Protein AF-X0WG43-F1 (afdb_monomer)

Nearest PDB structures (foldseek):
  3ewk-assembly1_A  TM=7.627E-01  e=3.595E-16  Methylococcus capsulatus
  9bkv-assembly1_B  TM=6.758E-01  e=1.107E-15  Escherichia coli
  8px4-assembly2_B-2  TM=9.148E-01  e=7.233E-08  Leptospira interrogans serovar Copenhageni
  3f1p-assembly1_A  TM=9.209E-01  e=4.894E-07  Homo sapiens
  7vni-assembly2_A  TM=8.446E-01  e=1.203E-06  Drosophila melanogaster

pLDDT: mean 93.41, std 5.63, range [53.22, 98.19]

Sequence (263 aa):
MDKDLLKQSEEKYRLLFERAPLGYQSLDINGNILDVNKAWLDFFGFSKKEVLGKRFGEFLVPEQGDLFKSKFQHFKEVGEIYNVEFEVVRKNGLKAFTSYHGVIGYDKGGNFEQTHCIFQDITERKTAQKQLKLLSSAVEQASEGIAIVDLEGNLIYLNSAFATNHGYAREELKGKHLSTFHTPEQMPAIEAANRQLQKSGEFHGEIWHKRKDGTIFPSLMHNSILLDDGGNKIGMIGTFIDITERKKAEDELRLHSEIMTNL

InterPro domains:
  IPR000014 PAS domain [PF13426] (28-124)
  IPR000014 PAS domain [PF13426] (144-245)
  IPR000014 PAS domain [PS50112] (9-79)
  IPR000014 PAS domain [PS50112] (131-201)
  IPR000014 PAS domain [SM00091] (11-77)
  IPR000014 PAS domain [SM00091] (133-199)
  IPR000014 PAS domain [TIGR00229] (7-132)
  IPR000014 PAS domain [TIGR00229] (130-253)
  IPR000014 PAS domain [cd00130] (20-122)
  IPR000014 PAS domain [cd00130] (142-243)
  IPR000700 PAS-associated, C-terminal [PS50113] (82-134)
  IPR000700 PAS-associated, C-terminal [PS50113] (203-255)
  IPR001610 PAC motif [SM00086] (83-125)
  IPR001610 PAC motif [SM00086] (204-246)
  IPR035965 PAS domain superfamily [SSF55785] (5-123)
  IPR035965 PAS domain superfamily [SSF55785] (122-244)
  IPR052162 Two-component sensor kinase/Photoreceptor [PTHR43304] (5-136)

Radius of gyration: 31.39 Å; Cα contacts (8 Å, |Δi|>4): 426; chains: 1; bounding box: 80×39×90 Å

Foldseek 3Di:
DVVVVVVVVVVVVLCCQQPPCWWKFKAAPQQATQDIHNNVCVVQVDDRVVRHRHHPLVFADPVCSVVCVVVSVVCQVPQWDFQDKTWGAHPVRDIWIKGKTWGFDADPVRHTDIIIITIDTCRVVVVVVVVVVVVVVCQQPDCWWKFWAFPQQFTPDTHPNVQVVQVHDPVVRHRDGPCVFDDPVQVVVVVVQVVVCVVPQKGWAWGWTAHPVRDIFIKTKIKGFDADPVRDGGTMMMIIDGCRVVVVVVVVVVVVVVVVVVD

Organism: NCBI:txid412755

Mean predicted aligned error: 7.34 Å

Secondary structure (DSSP, 8-state):
-HHHHHHHHHHHHHHHHHT-SSEEEEE-TTSBEEEE-HHHHHHHT--HHHHTTSBGGGGB-GGGHHHHHHHHHHHHHHSEEEEEEEEEE-TTS-EEEEEEEEEEEE-TTSSEEEEEEEEEE-HHHHHHHHHHHHHHHHHHH-SSEEEEE-TT-BEEEE-HHHHHHHT--HHHHTT-BGGGGS-TTTHHHHHHHHHHHHHHSEEEEEEEEE-TTS-EEEEEEEEEEEE-TTS-EEEEEEEEEE-HHHHHHHHHHHHHHHHHHT-

Structure (mmCIF, N/CA/C/O backbone):
data_AF-X0WG43-F1
#
_entry.id   AF-X0WG43-F1
#
loop_
_atom_site.group_PDB
_atom_site.id
_atom_site.type_symbol
_atom_site.label_atom_id
_atom_site.label_alt_id
_atom_site.label_comp_id
_atom_site.label_asym_id
_atom_site.label_entity_id
_atom_site.label_seq_id
_atom_site.pdbx_PDB_ins_code
_atom_site.Cartn_x
_atom_site.Cartn_y
_atom_site.Cartn_z
_atom_site.occupancy
_atom_site.B_iso_or_equiv
_atom_site.auth_seq_id
_atom_site.auth_comp_id
_atom_site.auth_asym_id
_atom_site.auth_atom_id
_atom_site.pdbx_PDB_model_num
ATOM 1 N N . MET A 1 1 ? -28.760 -15.944 47.413 1.00 55.81 1 MET A N 1
ATOM 2 C CA . MET A 1 1 ? -28.563 -16.581 46.096 1.00 55.81 1 MET A CA 1
ATOM 3 C C . MET A 1 1 ? -28.450 -15.537 44.988 1.00 55.81 1 MET A C 1
ATOM 5 O O . MET A 1 1 ? -27.394 -15.481 44.380 1.00 55.81 1 MET A O 1
ATOM 9 N N . ASP A 1 2 ? -29.420 -14.630 44.805 1.00 70.19 2 ASP A N 1
ATOM 10 C CA . ASP A 1 2 ? -29.385 -13.644 43.697 1.00 70.19 2 ASP A CA 1
ATOM 11 C C . ASP A 1 2 ? -28.226 -12.636 43.718 1.00 70.19 2 ASP A C 1
ATOM 13 O O . ASP A 1 2 ? -27.653 -12.337 42.675 1.00 70.19 2 ASP A O 1
ATOM 17 N N . LYS A 1 3 ? -27.821 -12.135 44.894 1.00 73.81 3 LYS A N 1
ATOM 18 C CA . LYS A 1 3 ? -26.678 -11.202 44.989 1.00 73.81 3 LYS A CA 1
ATOM 19 C C . LYS A 1 3 ? -25.347 -11.835 44.582 1.00 73.81 3 LYS A C 1
ATOM 21 O O . LYS A 1 3 ? -24.480 -11.141 44.062 1.00 73.81 3 LYS A O 1
ATOM 26 N N . ASP A 1 4 ? -25.195 -13.131 44.831 1.00 77.75 4 ASP A N 1
ATOM 27 C CA . ASP A 1 4 ? -23.962 -13.857 44.528 1.00 77.75 4 ASP A CA 1
ATOM 28 C C . ASP A 1 4 ? -23.881 -14.168 43.027 1.00 77.75 4 ASP A C 1
ATOM 30 O O . ASP A 1 4 ? -22.836 -13.987 42.409 1.00 77.75 4 ASP A O 1
ATOM 34 N N . LEU A 1 5 ? -25.025 -14.497 42.412 1.00 81.69 5 LEU A N 1
ATOM 35 C CA . LEU A 1 5 ? -25.151 -14.661 40.963 1.00 81.69 5 LEU A CA 1
ATOM 36 C C . LEU A 1 5 ? -24.873 -13.352 40.204 1.00 81.69 5 LEU A C 1
ATOM 38 O O . LEU A 1 5 ? -24.145 -13.356 39.211 1.00 81.69 5 LEU A O 1
ATOM 42 N N . LEU A 1 6 ? -25.422 -12.227 40.681 1.00 85.25 6 LEU A N 1
ATOM 43 C CA . LEU A 1 6 ? -25.202 -10.913 40.070 1.00 85.25 6 LEU A CA 1
ATOM 44 C C . LEU A 1 6 ? -23.724 -10.516 40.134 1.00 85.25 6 LEU A C 1
ATOM 46 O O . LEU A 1 6 ? -23.144 -10.130 39.122 1.00 85.25 6 LEU A O 1
ATOM 50 N N . LYS A 1 7 ? -23.094 -10.689 41.300 1.00 84.62 7 LYS A N 1
ATOM 51 C CA . LYS A 1 7 ? -21.679 -10.370 41.495 1.00 84.62 7 LYS A CA 1
ATOM 52 C C . LYS A 1 7 ? -20.768 -11.222 40.605 1.00 84.62 7 LYS A C 1
ATOM 54 O O . LYS A 1 7 ? -19.864 -10.684 39.971 1.00 84.62 7 LYS A O 1
ATOM 59 N N . GLN A 1 8 ? -21.040 -12.524 40.495 1.00 83.94 8 GLN A N 1
ATOM 60 C CA . GLN A 1 8 ? -20.302 -13.419 39.597 1.00 83.94 8 GLN A CA 1
ATOM 61 C C . GLN A 1 8 ? -20.477 -13.029 38.121 1.00 83.94 8 GLN A C 1
ATOM 63 O O . GLN A 1 8 ? -19.513 -13.057 37.353 1.00 83.94 8 GLN A O 1
ATOM 68 N N . SER A 1 9 ? -21.685 -12.625 37.718 1.00 85.75 9 SER A N 1
ATOM 69 C CA . SER A 1 9 ? -21.955 -12.152 36.357 1.00 85.75 9 SER A CA 1
ATOM 70 C C . SER A 1 9 ? -21.220 -10.843 36.046 1.00 85.75 9 SER A C 1
ATOM 72 O O . SER A 1 9 ? -20.600 -10.722 34.989 1.00 85.75 9 SER A O 1
ATOM 74 N N . GLU A 1 10 ? -21.228 -9.880 36.971 1.00 86.62 10 GLU A N 1
ATOM 75 C CA . GLU A 1 10 ? -20.493 -8.616 36.837 1.00 86.62 10 GLU A CA 1
ATOM 76 C C . GLU A 1 10 ? -18.977 -8.831 36.782 1.00 86.62 10 GLU A C 1
ATOM 78 O O . GLU A 1 10 ? -18.285 -8.213 35.972 1.00 86.62 10 GLU A O 1
ATOM 83 N N . GLU A 1 11 ? -18.436 -9.719 37.619 1.00 87.44 11 GLU A N 1
ATOM 84 C CA . GLU A 1 11 ? -17.019 -10.087 37.591 1.00 87.44 11 GLU A CA 1
ATOM 85 C C . GLU A 1 11 ? -16.630 -10.742 36.266 1.00 87.44 11 GLU A C 1
ATOM 87 O O . GLU A 1 11 ? -15.615 -10.362 35.676 1.00 87.44 11 GLU A O 1
ATOM 92 N N . LYS A 1 12 ? -17.461 -11.655 35.752 1.00 86.88 12 LYS A N 1
ATOM 93 C CA . LYS A 1 12 ? -17.245 -12.282 34.446 1.00 86.88 12 LYS A CA 1
ATOM 94 C C . LYS A 1 12 ? -17.274 -11.255 33.313 1.00 86.88 12 LYS A C 1
ATOM 96 O O . LYS A 1 12 ? -16.370 -11.260 32.480 1.00 86.88 12 LYS A O 1
ATOM 101 N N . TYR A 1 13 ? -18.271 -10.369 33.290 1.00 85.38 13 TYR A N 1
ATOM 102 C CA . TYR A 1 13 ? -18.379 -9.314 32.278 1.00 85.38 13 TYR A CA 1
ATOM 103 C C . TYR A 1 13 ? -17.165 -8.383 32.309 1.00 85.38 13 TYR A C 1
ATOM 105 O O . TYR A 1 13 ? -16.512 -8.181 31.289 1.00 85.38 13 TYR A O 1
ATOM 113 N N . ARG A 1 14 ? -16.802 -7.888 33.496 1.00 87.56 14 ARG A N 1
ATOM 114 C CA . ARG A 1 14 ? -15.635 -7.024 33.694 1.00 87.56 14 ARG A CA 1
ATOM 115 C C . ARG A 1 14 ? -14.343 -7.690 33.229 1.00 87.56 14 ARG A C 1
ATOM 117 O O . ARG A 1 14 ? -13.505 -7.029 32.628 1.00 87.56 14 ARG A O 1
ATOM 124 N N . LEU A 1 15 ? -14.177 -8.990 33.471 1.00 88.00 15 LEU A N 1
ATOM 125 C CA . LEU A 1 15 ? -12.987 -9.712 33.031 1.00 88.00 15 LEU A CA 1
ATOM 126 C C . LEU A 1 15 ? -12.929 -9.852 31.504 1.00 88.00 15 LEU A C 1
ATOM 128 O O . LEU A 1 15 ? -11.865 -9.645 30.927 1.00 88.00 15 LEU A O 1
ATOM 132 N N . LEU A 1 16 ? -14.054 -10.169 30.854 1.00 88.19 16 LEU A N 1
ATOM 133 C CA . LEU A 1 16 ? -14.141 -10.233 29.391 1.00 88.19 16 LEU A CA 1
ATOM 134 C C . LEU A 1 16 ? -13.881 -8.866 28.756 1.00 88.19 16 LEU A C 1
ATOM 136 O O . LEU A 1 16 ? -13.140 -8.775 27.785 1.00 88.19 16 LEU A O 1
ATOM 140 N N . PHE A 1 17 ? -14.447 -7.815 29.340 1.00 90.19 17 PHE A N 1
ATOM 141 C CA . PHE A 1 17 ? -14.270 -6.438 28.908 1.00 90.19 17 PHE A CA 1
ATOM 142 C C . PHE A 1 17 ? -12.806 -5.984 29.004 1.00 90.19 17 PHE A C 1
ATOM 144 O O . PHE A 1 17 ? -12.221 -5.556 28.009 1.00 90.19 17 PHE A O 1
ATOM 151 N N . GLU A 1 18 ? -12.189 -6.131 30.181 1.00 89.44 18 GLU A N 1
ATOM 152 C CA . GLU A 1 18 ? -10.825 -5.651 30.446 1.00 89.44 18 GLU A CA 1
ATOM 153 C C . GLU A 1 18 ? -9.732 -6.513 29.807 1.00 89.44 18 GLU A C 1
ATOM 155 O O . GLU A 1 18 ? -8.621 -6.034 29.587 1.00 89.44 18 GLU A O 1
ATOM 160 N N . ARG A 1 19 ? -10.008 -7.790 29.520 1.00 89.94 19 ARG A N 1
ATOM 161 C CA . ARG A 1 19 ? -9.042 -8.701 28.880 1.00 89.94 19 ARG A CA 1
ATOM 162 C C . ARG A 1 19 ? -9.327 -8.954 27.403 1.00 89.94 19 ARG A C 1
ATOM 164 O O . ARG A 1 19 ? -8.645 -9.785 26.805 1.00 89.94 19 ARG A O 1
ATOM 171 N N . ALA A 1 20 ? -10.306 -8.269 26.813 1.00 90.69 20 ALA A N 1
ATOM 172 C CA . ALA A 1 20 ? -10.539 -8.359 25.380 1.00 90.69 20 ALA A CA 1
ATOM 173 C C . ALA A 1 20 ? -9.279 -7.902 24.616 1.00 90.69 20 ALA A C 1
ATOM 175 O O . ALA A 1 20 ? -8.692 -6.878 24.966 1.00 90.69 20 ALA A O 1
ATOM 176 N N . PRO A 1 21 ? -8.859 -8.631 23.565 1.00 88.88 21 PRO A N 1
ATOM 177 C CA . PRO A 1 21 ? -7.673 -8.279 22.783 1.00 88.88 21 PRO A CA 1
ATOM 178 C C . PRO A 1 21 ? -7.897 -7.060 21.878 1.00 88.88 21 PRO A C 1
ATOM 180 O O . PRO A 1 21 ? -6.939 -6.496 21.360 1.00 88.88 21 PRO A O 1
ATOM 183 N N . LEU A 1 22 ? -9.156 -6.663 21.671 1.00 93.75 22 LEU A N 1
ATOM 184 C CA . LEU A 1 22 ? -9.532 -5.487 20.897 1.00 93.75 22 LEU A CA 1
ATOM 185 C C . LEU A 1 22 ? -9.845 -4.325 21.831 1.00 93.75 22 LEU A C 1
ATOM 187 O O . LEU A 1 22 ? -10.443 -4.502 22.898 1.00 93.75 22 LEU A O 1
ATOM 191 N N . GLY A 1 23 ? -9.457 -3.127 21.404 1.00 96.19 23 GLY A N 1
ATOM 192 C CA . GLY A 1 23 ? -9.796 -1.918 22.128 1.00 96.19 23 GLY A CA 1
ATOM 193 C C . GLY A 1 23 ? -11.292 -1.664 22.032 1.00 96.19 23 GLY A C 1
ATOM 194 O O . GLY A 1 23 ? -11.862 -1.718 20.947 1.00 96.19 23 GLY A O 1
ATOM 195 N N . TYR A 1 24 ? -11.923 -1.407 23.168 1.00 97.44 24 TYR A N 1
ATOM 196 C CA . TYR A 1 24 ? -13.335 -1.074 23.258 1.00 97.44 24 TYR A CA 1
ATOM 197 C C . TYR A 1 24 ? -13.502 0.395 23.631 1.00 97.44 24 TYR A C 1
ATOM 199 O O . TYR A 1 24 ? -12.763 0.911 24.473 1.00 97.44 24 TYR A O 1
ATOM 207 N N . GLN A 1 25 ? -14.518 1.031 23.058 1.00 97.31 25 GLN A N 1
ATOM 208 C CA . GLN A 1 25 ? -14.967 2.360 23.432 1.00 97.31 25 GLN A CA 1
ATOM 209 C C . GLN A 1 25 ? -16.492 2.471 23.381 1.00 97.31 25 GLN A C 1
ATOM 211 O O . GLN A 1 25 ? -17.135 2.031 22.427 1.00 97.31 25 GLN A O 1
ATOM 216 N N . SER A 1 26 ? -17.044 3.144 24.384 1.00 97.62 26 SER A N 1
ATOM 217 C CA . SER A 1 26 ? -18.424 3.613 24.413 1.00 97.62 26 SER A CA 1
ATOM 218 C C . SER A 1 26 ? -18.471 5.133 24.356 1.00 97.62 26 SER A C 1
ATOM 220 O O . SER A 1 26 ? -17.680 5.800 25.029 1.00 97.62 26 SER A O 1
ATOM 222 N N . LEU A 1 27 ? -19.380 5.668 23.541 1.00 98.06 27 LEU A N 1
ATOM 223 C CA . LEU A 1 27 ? -19.610 7.096 23.360 1.00 98.06 27 LEU A CA 1
ATOM 224 C C . LEU A 1 27 ? -21.049 7.474 23.716 1.00 98.06 27 LEU A C 1
ATOM 226 O O . LEU A 1 27 ? -21.975 6.710 23.446 1.00 98.06 27 LEU A O 1
ATOM 230 N N . ASP A 1 28 ? -21.233 8.678 24.254 1.00 97.12 28 ASP A N 1
ATOM 231 C CA . ASP A 1 28 ? -22.548 9.299 24.423 1.00 97.12 28 ASP A CA 1
ATOM 232 C C . ASP A 1 28 ? -23.089 9.874 23.098 1.00 97.12 28 ASP A C 1
ATOM 234 O O . ASP A 1 28 ? -22.424 9.853 22.0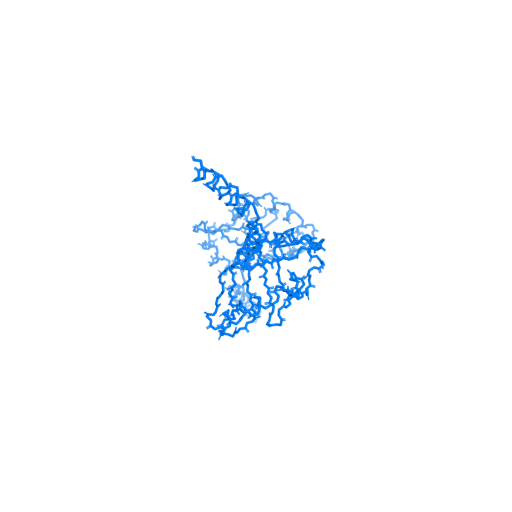60 1.00 97.12 28 ASP A O 1
ATOM 238 N N . ILE A 1 29 ? -24.296 10.449 23.135 1.00 95.75 29 ILE A N 1
ATOM 239 C CA . ILE A 1 29 ? -24.969 11.031 21.959 1.00 95.75 29 ILE A CA 1
ATOM 240 C C . ILE A 1 29 ? -24.191 12.190 21.303 1.00 95.75 29 ILE A C 1
ATOM 242 O O . ILE A 1 29 ? -24.401 12.506 20.126 1.00 95.75 29 ILE A O 1
ATOM 246 N N . ASN A 1 30 ? -23.281 12.817 22.051 1.00 95.50 30 ASN A N 1
ATOM 247 C CA . ASN A 1 30 ? -22.435 13.925 21.614 1.00 95.50 30 ASN A CA 1
ATOM 248 C C . ASN A 1 30 ? -21.042 13.452 21.153 1.00 95.50 30 ASN A C 1
ATOM 250 O O . ASN A 1 30 ? -20.244 14.261 20.669 1.00 95.50 30 ASN A O 1
ATOM 254 N N . GLY A 1 31 ? -20.749 12.153 21.263 1.00 95.88 31 GLY A N 1
ATOM 255 C CA . GLY A 1 31 ? -19.459 11.563 20.921 1.00 95.88 31 GLY A CA 1
ATOM 256 C C . GLY A 1 31 ? -18.405 11.689 22.025 1.00 95.88 31 GLY A C 1
ATOM 257 O O . GLY A 1 31 ? -17.209 11.626 21.722 1.00 95.88 31 GLY A O 1
ATOM 258 N N . ASN A 1 32 ? -18.811 11.903 23.279 1.00 97.62 32 ASN A N 1
ATOM 259 C CA . ASN A 1 32 ? -17.912 11.892 24.432 1.00 97.62 32 ASN A CA 1
ATOM 260 C C . ASN A 1 32 ? -17.717 10.473 24.955 1.00 97.62 32 ASN A C 1
ATOM 262 O O . ASN A 1 32 ? -18.655 9.684 24.981 1.00 97.62 32 ASN A O 1
ATOM 266 N N . ILE A 1 33 ? -16.510 10.160 25.414 1.00 98.19 33 ILE A N 1
ATOM 267 C CA . ILE A 1 33 ? -16.146 8.827 25.889 1.00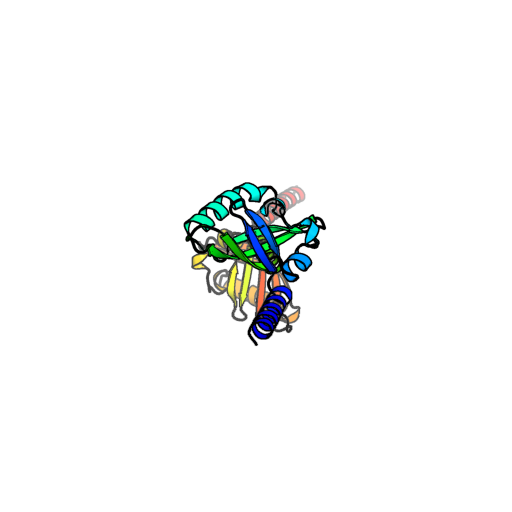 98.19 33 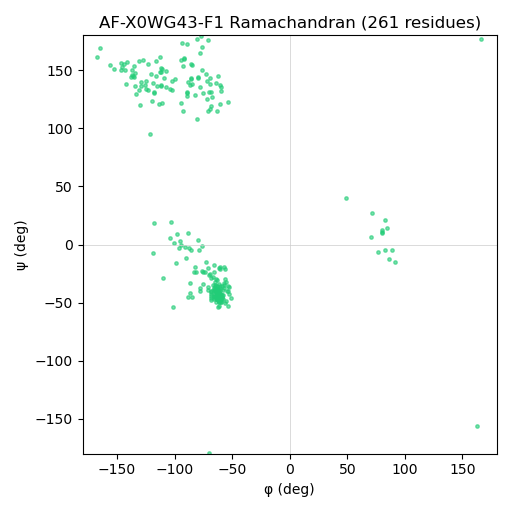ILE A CA 1
ATOM 268 C C . ILE A 1 33 ? -16.830 8.530 27.227 1.00 98.19 33 ILE A C 1
ATOM 270 O O . ILE A 1 33 ? -16.513 9.149 28.244 1.00 98.19 33 ILE A O 1
ATOM 274 N N . LEU A 1 34 ? -17.723 7.543 27.225 1.00 97.69 34 LEU A N 1
ATOM 275 C CA . LEU A 1 34 ? -18.387 7.011 28.415 1.00 97.69 34 LEU A CA 1
ATOM 276 C C . LEU A 1 34 ? -17.568 5.911 29.081 1.00 97.69 34 LEU A C 1
ATOM 278 O O . LEU A 1 34 ? -17.475 5.867 30.305 1.00 97.69 34 LEU A O 1
ATOM 282 N N . ASP A 1 35 ? -16.974 5.025 28.281 1.00 96.69 35 ASP A N 1
ATOM 283 C CA . ASP A 1 35 ? -16.161 3.933 28.804 1.00 96.69 35 ASP A CA 1
ATOM 284 C C . ASP A 1 35 ? -15.138 3.426 27.787 1.00 96.69 35 ASP A C 1
ATOM 286 O O . ASP A 1 35 ? -15.332 3.536 26.577 1.00 96.69 35 ASP A O 1
ATOM 290 N N . VAL A 1 36 ? -14.050 2.852 28.294 1.00 97.38 36 VAL A N 1
ATOM 291 C CA . VAL A 1 36 ? -12.975 2.216 27.524 1.00 97.38 36 VAL A CA 1
ATOM 292 C C . VAL A 1 36 ? -12.403 1.040 28.307 1.00 97.38 36 VAL A C 1
ATOM 294 O O . VAL A 1 36 ? -12.376 1.066 29.544 1.00 97.38 36 VAL A O 1
ATOM 297 N N . ASN A 1 37 ? -11.914 0.028 27.593 1.00 96.69 37 ASN A N 1
ATOM 298 C CA . ASN A 1 37 ? -11.212 -1.097 28.210 1.00 96.69 37 ASN A CA 1
ATOM 299 C C . ASN A 1 37 ? -9.689 -0.898 28.239 1.00 96.69 37 ASN A C 1
ATOM 301 O O . ASN A 1 37 ? -9.142 0.026 27.630 1.00 96.69 37 ASN A O 1
ATOM 305 N N . LYS A 1 38 ? -8.987 -1.813 28.913 1.00 96.12 38 LYS A N 1
ATOM 306 C CA . LYS A 1 38 ? -7.522 -1.839 28.961 1.00 96.12 38 LYS A CA 1
ATOM 307 C C . LYS A 1 38 ? -6.845 -1.814 27.585 1.00 96.12 38 LYS A C 1
ATOM 309 O O . LYS A 1 38 ? -5.889 -1.068 27.419 1.00 96.12 38 LYS A O 1
ATOM 314 N N . ALA A 1 39 ? -7.330 -2.570 26.598 1.00 96.88 39 ALA A N 1
ATOM 315 C CA . ALA A 1 39 ? -6.709 -2.608 25.269 1.00 96.88 39 ALA A CA 1
ATOM 316 C C . ALA A 1 39 ? -6.760 -1.245 24.552 1.00 96.88 39 ALA A C 1
ATOM 318 O O . ALA A 1 39 ? -5.794 -0.858 23.895 1.00 96.88 39 ALA A O 1
ATOM 319 N N . TRP A 1 40 ? -7.843 -0.479 24.728 1.00 97.50 40 TRP A N 1
ATOM 320 C CA . TRP A 1 40 ? -7.931 0.901 24.239 1.00 97.50 40 TRP A CA 1
ATOM 321 C C . TRP A 1 40 ? -6.870 1.783 24.914 1.00 97.50 40 TRP A C 1
ATOM 323 O O . TRP A 1 40 ? -6.131 2.501 24.240 1.00 97.50 40 TRP A O 1
ATOM 333 N N . LEU A 1 41 ? -6.752 1.693 26.243 1.00 96.75 41 LEU A N 1
ATOM 334 C CA . LEU A 1 41 ? -5.806 2.496 27.026 1.00 96.75 41 LEU A CA 1
ATOM 335 C C . LEU A 1 41 ? -4.351 2.177 26.669 1.00 96.75 41 LEU A C 1
ATOM 337 O O . LEU A 1 41 ? -3.567 3.098 26.452 1.00 96.75 41 LEU A O 1
ATOM 341 N N . ASP A 1 42 ? -4.012 0.894 26.550 1.00 96.12 42 ASP A N 1
ATOM 342 C CA . ASP A 1 42 ? -2.673 0.431 26.179 1.00 96.12 42 ASP A CA 1
ATOM 343 C C . ASP A 1 42 ? -2.286 0.915 24.771 1.00 96.12 42 ASP A C 1
ATOM 345 O O . ASP A 1 42 ? -1.161 1.366 24.556 1.00 96.12 42 ASP A O 1
ATOM 349 N N . PHE A 1 43 ? -3.222 0.872 23.815 1.00 96.62 43 PHE A N 1
ATOM 350 C CA . PHE A 1 43 ? -2.980 1.321 22.444 1.00 96.62 43 PHE A CA 1
ATOM 351 C C . PHE A 1 43 ? -2.777 2.842 22.351 1.00 96.62 43 PHE A C 1
ATOM 353 O O . PHE A 1 43 ? -1.833 3.298 21.700 1.00 96.62 43 PHE A O 1
ATOM 360 N N . PHE A 1 44 ? -3.646 3.642 22.982 1.00 96.69 44 PHE A N 1
ATOM 361 C CA . PHE A 1 44 ? -3.551 5.104 22.903 1.00 96.69 44 PHE A CA 1
ATOM 362 C C . PHE A 1 44 ? -2.512 5.695 23.871 1.00 96.69 44 PHE A C 1
ATOM 364 O O . PHE A 1 44 ? -2.005 6.794 23.635 1.00 96.69 44 PHE A O 1
ATOM 371 N N . GLY A 1 45 ? -2.181 4.986 24.952 1.00 96.88 45 GLY A N 1
ATOM 372 C CA . GLY A 1 45 ? -1.223 5.405 25.976 1.00 96.88 45 GLY A CA 1
ATOM 373 C C . GLY A 1 45 ? -1.774 6.391 27.014 1.00 96.88 45 GLY A C 1
ATOM 374 O O . GLY A 1 45 ? -0.994 6.986 27.757 1.00 96.88 45 GLY A O 1
ATOM 375 N N . PHE A 1 46 ? -3.092 6.597 27.073 1.00 96.38 46 PHE A N 1
ATOM 376 C CA . PHE A 1 46 ? -3.732 7.436 28.094 1.00 96.38 46 PHE A CA 1
ATOM 377 C C . PHE A 1 46 ? -4.224 6.605 29.277 1.00 96.38 46 PHE A C 1
ATOM 379 O O . PHE A 1 46 ? -4.481 5.410 29.165 1.00 96.38 46 PHE A O 1
ATOM 386 N N . SER A 1 47 ? -4.410 7.258 30.421 1.00 96.94 47 SER A N 1
ATOM 387 C CA . SER A 1 47 ? -5.135 6.686 31.552 1.00 96.94 47 SER A CA 1
ATOM 388 C C . SER A 1 47 ? -6.643 6.898 31.406 1.00 96.94 47 SER A C 1
ATOM 390 O O . SER A 1 47 ? -7.094 7.872 30.805 1.00 96.94 47 SER A O 1
ATOM 392 N N . LYS A 1 48 ? -7.446 6.030 32.035 1.00 95.75 48 LYS A N 1
ATOM 393 C CA . LYS A 1 48 ? -8.916 6.127 32.005 1.00 95.75 48 LYS A CA 1
ATOM 394 C C . LYS A 1 48 ? -9.421 7.505 32.458 1.00 95.75 48 LYS A C 1
ATOM 396 O O . LYS A 1 48 ? -10.307 8.078 31.838 1.00 95.75 48 LYS A O 1
ATOM 401 N N . LYS A 1 49 ? -8.800 8.087 33.490 1.00 96.69 49 LYS A N 1
ATOM 402 C CA . LYS A 1 49 ? -9.160 9.419 34.009 1.00 96.69 49 LYS A CA 1
ATOM 403 C C . LYS A 1 49 ? -8.924 10.554 33.010 1.00 96.69 49 LYS A C 1
ATOM 405 O O . LYS A 1 49 ? -9.618 11.557 33.084 1.00 96.69 49 LYS A O 1
ATOM 410 N N . GLU A 1 50 ? -7.949 10.418 32.114 1.00 95.88 50 GLU A N 1
ATOM 411 C CA . GLU A 1 50 ? -7.633 11.450 31.117 1.00 95.88 50 GLU A CA 1
ATOM 412 C C . GLU A 1 50 ? -8.637 11.472 29.961 1.00 95.88 50 GLU A C 1
ATOM 414 O O . GLU A 1 50 ? -8.761 12.496 29.292 1.00 95.88 50 GLU A O 1
ATOM 419 N N . VAL A 1 51 ? -9.335 10.357 29.723 1.00 97.19 51 VAL A N 1
ATOM 420 C CA . VAL A 1 51 ? -10.134 10.156 28.505 1.00 97.19 51 VAL A CA 1
ATOM 421 C C . VAL A 1 51 ? -11.634 10.160 28.747 1.00 97.19 51 VAL A C 1
ATOM 423 O O . VAL A 1 51 ? -12.377 10.558 27.857 1.00 97.19 51 VAL A O 1
ATOM 426 N N . LEU A 1 52 ? -12.099 9.759 29.933 1.00 97.50 52 LEU A N 1
ATOM 427 C CA . LEU A 1 52 ? -13.528 9.788 30.245 1.00 97.50 52 LEU A CA 1
ATOM 428 C C . LEU A 1 52 ? -14.090 11.214 30.136 1.00 97.50 52 LEU A C 1
ATOM 430 O O . LEU A 1 52 ? -13.514 12.169 30.656 1.00 97.50 52 LEU A O 1
ATOM 434 N N . GLY A 1 53 ? -15.218 11.348 29.440 1.00 97.12 53 GLY A N 1
ATOM 435 C CA . GLY A 1 53 ? -15.888 12.618 29.157 1.00 97.12 53 GLY A CA 1
ATOM 436 C C . GLY A 1 53 ? -15.242 13.465 28.057 1.00 97.12 53 GLY A C 1
ATOM 437 O O . GLY A 1 53 ? -15.817 14.480 27.671 1.00 97.12 53 GLY A O 1
ATOM 438 N N . LYS A 1 54 ? -14.076 13.076 27.525 1.00 97.12 54 LYS A N 1
ATOM 439 C CA . LYS A 1 54 ? -13.460 13.752 26.374 1.00 97.12 54 LYS A CA 1
ATOM 440 C C . LYS A 1 54 ? -14.165 13.378 25.088 1.00 97.12 54 LYS A C 1
ATOM 442 O O . LYS A 1 54 ? -14.660 12.260 24.949 1.00 97.12 54 LYS A O 1
ATOM 447 N N . ARG A 1 55 ? -14.168 14.286 24.116 1.00 95.56 55 ARG A N 1
ATOM 448 C CA . ARG A 1 55 ? -14.750 14.001 22.810 1.00 95.56 55 ARG A CA 1
ATOM 449 C C . ARG A 1 55 ? -13.811 13.095 22.024 1.00 95.56 55 ARG A C 1
ATOM 451 O O . ARG A 1 55 ? -12.637 13.416 21.869 1.00 95.56 55 ARG A O 1
ATOM 458 N N . PHE A 1 56 ? -14.317 11.999 21.458 1.00 95.75 56 PHE A N 1
ATOM 459 C CA . PHE A 1 56 ? -13.471 11.061 20.706 1.00 95.75 56 PHE A CA 1
ATOM 460 C C . PHE A 1 56 ? -12.722 11.725 19.537 1.00 95.75 56 PHE A C 1
ATOM 462 O O . PHE A 1 56 ? -11.573 11.392 19.259 1.00 95.75 56 PHE A O 1
ATOM 469 N N . GLY A 1 57 ? -13.337 12.735 18.914 1.00 93.75 57 GLY A N 1
ATOM 470 C CA . GLY A 1 57 ? -12.712 13.549 17.870 1.00 93.75 57 GLY A CA 1
ATOM 471 C C . GLY A 1 57 ? -11.397 14.237 18.275 1.00 93.75 57 GLY A C 1
ATOM 472 O O . GLY A 1 57 ? -10.621 14.573 17.392 1.00 93.75 57 GLY A O 1
ATOM 473 N N . GLU A 1 58 ? -11.121 14.425 19.572 1.00 93.19 58 GLU A N 1
ATOM 474 C CA . GLU A 1 58 ? -9.849 14.980 20.074 1.00 93.19 58 GLU A CA 1
ATOM 475 C C . GLU A 1 58 ? -8.668 14.007 19.913 1.00 93.19 58 GLU A C 1
ATOM 477 O O . GLU A 1 58 ? -7.516 14.432 19.913 1.00 93.19 58 GLU A O 1
ATOM 482 N N . PHE A 1 59 ? -8.944 12.709 19.759 1.00 95.25 59 PHE A N 1
ATOM 483 C CA . PHE A 1 59 ? -7.936 11.662 19.568 1.00 95.25 59 PHE A CA 1
ATOM 484 C C . PHE A 1 59 ? -7.701 11.336 18.088 1.00 95.25 59 PHE A C 1
ATOM 486 O O . PHE A 1 59 ? -6.936 10.426 17.768 1.00 95.25 59 PHE A O 1
ATOM 493 N N . LEU A 1 60 ? -8.370 12.050 17.181 1.00 96.00 60 LEU A N 1
ATOM 494 C CA . LEU A 1 60 ? -8.186 11.927 15.740 1.00 96.00 60 LEU A CA 1
ATOM 495 C C . LEU A 1 60 ? -7.138 12.922 15.249 1.00 96.00 60 LEU A C 1
ATOM 497 O O . LEU A 1 60 ? -6.880 13.946 15.882 1.00 96.00 60 LEU A O 1
ATOM 501 N N . VAL A 1 61 ? -6.564 12.655 14.078 1.00 94.56 61 VAL A N 1
ATOM 502 C CA . VAL A 1 61 ? -5.808 13.698 13.375 1.00 94.56 61 VAL A CA 1
ATOM 503 C C . VAL A 1 61 ? -6.742 14.867 13.009 1.00 94.56 61 VAL A C 1
ATOM 505 O O . VAL A 1 61 ? -7.918 14.625 12.704 1.00 94.56 61 VAL A O 1
ATOM 508 N N . PRO A 1 62 ? -6.265 16.129 13.024 1.00 89.69 62 PRO A N 1
ATOM 509 C CA . PRO A 1 62 ? -7.113 17.309 12.819 1.00 89.69 62 PRO A CA 1
ATOM 510 C C . PRO A 1 62 ? -7.971 17.254 11.549 1.00 89.69 62 PRO A C 1
ATOM 512 O O . PRO A 1 62 ? -9.135 17.653 11.559 1.00 89.69 62 PRO A O 1
ATOM 515 N N . GLU A 1 63 ? -7.423 16.693 10.472 1.00 91.88 63 GLU A N 1
ATOM 516 C CA . GLU A 1 63 ? -8.068 16.566 9.166 1.00 91.88 63 GLU A CA 1
ATOM 517 C C . GLU A 1 63 ? -9.292 15.632 9.189 1.00 91.88 63 GLU A C 1
ATOM 519 O O . GLU A 1 63 ? -10.130 15.677 8.290 1.00 91.88 63 GLU A O 1
ATOM 524 N N . GLN A 1 64 ? -9.424 14.789 10.218 1.00 91.88 64 GLN A N 1
ATOM 525 C CA . GLN A 1 64 ? -10.517 13.825 10.351 1.00 91.88 64 GLN A CA 1
ATOM 526 C C . GLN A 1 64 ? -11.635 14.269 11.298 1.00 91.88 64 GLN A C 1
ATOM 528 O O . GLN A 1 64 ? -12.626 13.549 11.445 1.00 91.88 64 GLN A O 1
ATOM 533 N N . GLY A 1 65 ? -11.545 15.461 11.894 1.00 87.50 65 GLY A N 1
ATOM 534 C CA . GLY A 1 65 ? -12.583 15.970 12.794 1.00 87.50 65 GLY A CA 1
ATOM 535 C C . GLY A 1 65 ? -13.963 16.075 12.130 1.00 87.50 65 GLY A C 1
ATOM 536 O O . GLY A 1 65 ? -14.968 15.657 12.711 1.00 87.50 65 GLY A O 1
ATOM 537 N N . ASP A 1 66 ? -14.027 16.582 10.897 1.00 89.31 66 ASP A N 1
ATOM 538 C CA . ASP A 1 66 ? -15.289 16.696 10.151 1.00 89.31 66 ASP A CA 1
ATOM 539 C C . ASP A 1 66 ? -15.770 15.349 9.607 1.00 89.31 66 ASP A C 1
ATOM 541 O O . ASP A 1 66 ? -16.971 15.062 9.626 1.00 89.31 66 ASP A O 1
ATOM 545 N N . LEU A 1 67 ? -14.833 14.476 9.226 1.00 91.50 67 LEU A N 1
ATOM 546 C CA . LEU A 1 67 ? -15.140 13.105 8.833 1.00 91.50 67 LEU A CA 1
ATOM 547 C C . LEU A 1 67 ? -15.819 12.344 9.978 1.00 91.50 67 LEU A C 1
ATOM 549 O O . LEU A 1 67 ? -16.809 11.651 9.754 1.00 91.50 67 LEU A O 1
ATOM 553 N N . PHE A 1 68 ? -15.325 12.503 11.207 1.00 94.50 68 PHE A N 1
ATOM 554 C CA . PHE A 1 68 ? -15.952 11.914 12.384 1.00 94.50 68 PHE A CA 1
ATOM 555 C C . PHE A 1 68 ? -17.366 12.440 12.607 1.00 94.50 68 PHE A C 1
ATOM 557 O O . PHE A 1 68 ? -18.266 11.633 12.807 1.00 94.50 68 PHE A O 1
ATOM 564 N N . LYS A 1 69 ? -17.594 13.758 12.526 1.00 92.19 69 LYS A N 1
ATOM 565 C CA . LYS A 1 69 ? -18.945 14.327 12.691 1.00 92.19 69 LYS A CA 1
ATOM 566 C C . LYS A 1 69 ? -19.939 13.697 11.713 1.00 92.19 69 LYS A C 1
ATOM 568 O O . LYS A 1 69 ? -21.008 13.264 12.133 1.00 92.19 69 LYS A O 1
ATOM 573 N N . SER A 1 70 ? -19.569 13.615 10.433 1.00 93.38 70 SER A N 1
ATOM 574 C CA . SER A 1 70 ? -20.415 13.021 9.392 1.00 93.38 70 SER A CA 1
ATOM 575 C C . SER A 1 70 ? -20.659 11.528 9.637 1.00 93.38 70 SER A C 1
ATOM 577 O O . SER A 1 70 ? -21.808 11.089 9.670 1.00 93.38 70 SER A O 1
ATOM 579 N N . LYS A 1 71 ? -19.599 10.751 9.894 1.00 94.81 71 LYS A N 1
ATOM 580 C CA . LYS A 1 71 ? -19.708 9.306 10.139 1.00 94.81 71 LYS A CA 1
ATOM 581 C C . LYS A 1 71 ? -20.473 8.975 11.419 1.00 94.81 71 LYS A C 1
ATOM 583 O O . LYS A 1 71 ? -21.224 8.010 11.439 1.00 94.81 71 LYS A O 1
ATOM 588 N N . PHE A 1 72 ? -20.304 9.763 12.477 1.00 95.81 72 PHE A N 1
ATOM 589 C CA . PHE A 1 72 ? -21.007 9.561 13.741 1.00 95.81 72 PHE A CA 1
ATOM 590 C C . PHE A 1 72 ? -22.492 9.905 13.622 1.00 95.81 72 PHE A C 1
ATOM 592 O O . PHE A 1 72 ? -23.332 9.213 14.188 1.00 95.81 72 PHE A O 1
ATOM 599 N N . GLN A 1 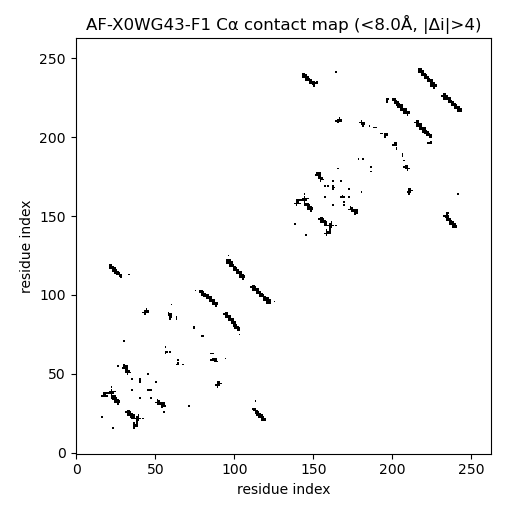73 ? -22.837 10.934 12.843 1.00 94.62 73 GLN A N 1
ATOM 600 C CA . GLN A 1 73 ? -24.231 11.219 12.519 1.00 94.62 73 GLN A CA 1
ATOM 601 C C . GLN A 1 73 ? -24.870 10.056 11.750 1.00 94.62 73 GLN A C 1
ATOM 603 O O . GLN A 1 73 ? -25.924 9.576 12.153 1.00 94.62 73 GLN A O 1
ATOM 608 N N . HIS A 1 74 ? -24.183 9.537 10.731 1.00 94.19 74 HIS A N 1
ATOM 609 C CA . HIS A 1 74 ? -24.649 8.367 9.990 1.00 94.19 74 HIS A CA 1
ATOM 610 C 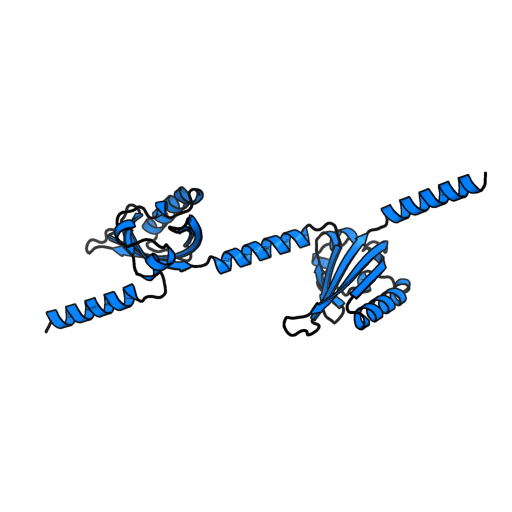C . HIS A 1 74 ? -24.773 7.115 10.875 1.00 94.19 74 HIS A C 1
ATOM 612 O O . HIS A 1 74 ? -25.757 6.389 10.785 1.00 94.19 74 HIS A O 1
ATOM 618 N N . PHE A 1 75 ? -23.822 6.889 11.786 1.00 95.81 75 PHE A N 1
ATOM 619 C CA . PHE A 1 75 ? -23.889 5.790 12.750 1.00 95.81 75 PHE A CA 1
ATOM 620 C C . PHE A 1 75 ? -25.156 5.878 13.614 1.00 95.81 75 PHE A C 1
ATOM 622 O O . PHE A 1 75 ? -25.847 4.878 13.779 1.00 95.81 75 PHE A O 1
ATOM 629 N N . LYS A 1 76 ? -25.516 7.076 14.096 1.00 93.94 76 LYS A N 1
ATOM 630 C CA . LYS A 1 76 ? -26.763 7.306 14.850 1.00 93.94 76 LYS A CA 1
ATOM 631 C C . LYS A 1 76 ? -28.031 7.001 14.059 1.00 93.94 76 LYS A C 1
ATOM 633 O O . LYS A 1 76 ? -29.012 6.567 14.651 1.00 93.94 76 LYS A O 1
ATOM 638 N N . GLU A 1 77 ? -28.013 7.239 12.754 1.00 93.38 77 GLU A N 1
ATOM 639 C CA . GLU A 1 77 ? -29.154 6.991 11.868 1.00 93.38 77 GLU A CA 1
ATOM 640 C C . GLU A 1 77 ? -29.310 5.506 11.524 1.00 93.38 77 GLU A C 1
ATOM 642 O O . GLU A 1 77 ? -30.430 5.006 11.476 1.00 93.38 77 GLU A O 1
ATOM 647 N N . VAL A 1 78 ? -28.196 4.802 11.296 1.00 94.94 78 VAL A N 1
ATOM 648 C CA . VAL A 1 78 ? -28.193 3.390 10.877 1.00 94.94 78 VAL A CA 1
ATOM 649 C C . VAL A 1 78 ? -28.255 2.426 12.063 1.00 94.94 78 VAL A C 1
ATOM 651 O O . VAL A 1 78 ? -28.846 1.357 11.948 1.00 94.94 78 VAL A O 1
ATOM 654 N N . GLY A 1 79 ? -27.659 2.781 13.203 1.00 94.75 79 GLY A N 1
ATOM 655 C CA . GLY A 1 79 ? -27.576 1.922 14.389 1.00 94.75 79 GLY A CA 1
ATOM 656 C C . GLY A 1 79 ? -26.319 1.052 14.459 1.00 94.75 79 GLY A C 1
ATOM 657 O O . GLY A 1 79 ? -25.985 0.558 15.535 1.00 94.75 79 GLY A O 1
ATOM 658 N N . GLU A 1 80 ? -25.583 0.899 13.356 1.00 96.31 80 GLU A N 1
ATOM 659 C CA . GLU A 1 80 ? -24.361 0.093 13.279 1.00 96.31 80 GLU A CA 1
ATOM 660 C C . GLU A 1 80 ? -23.324 0.669 12.306 1.00 96.31 80 GLU A C 1
ATOM 662 O O . GLU A 1 80 ? -23.648 1.419 11.384 1.00 96.31 80 GLU A O 1
ATOM 667 N N . ILE A 1 81 ? -22.057 0.317 12.525 1.00 96.75 81 ILE A N 1
ATOM 668 C CA . ILE A 1 81 ? -20.935 0.613 11.634 1.00 96.75 81 ILE A CA 1
ATOM 669 C C . ILE A 1 81 ? -20.036 -0.608 11.463 1.00 96.75 81 ILE A C 1
ATOM 671 O O . ILE A 1 81 ? -19.762 -1.352 12.408 1.00 96.75 81 ILE A O 1
ATOM 675 N N . TYR A 1 82 ? -19.509 -0.759 10.251 1.00 96.06 82 TYR A N 1
ATOM 676 C CA . TYR A 1 82 ? -18.591 -1.828 9.882 1.00 96.06 82 TYR A CA 1
ATOM 677 C C . TYR A 1 82 ? -17.374 -1.252 9.150 1.00 96.06 82 TYR A C 1
ATOM 679 O O . TYR A 1 82 ? -17.531 -0.433 8.244 1.00 96.06 82 TYR A O 1
ATOM 687 N N . ASN A 1 83 ? -16.163 -1.673 9.533 1.00 94.75 83 ASN A N 1
ATOM 688 C CA . ASN A 1 83 ? -14.889 -1.245 8.940 1.00 94.75 83 ASN A CA 1
ATOM 689 C C . ASN A 1 83 ? -14.715 0.277 8.779 1.00 94.75 83 ASN A C 1
ATOM 691 O O . ASN A 1 83 ? -14.172 0.767 7.784 1.00 94.75 83 ASN A O 1
ATOM 695 N N . VAL A 1 84 ? -15.161 1.054 9.764 1.00 96.44 84 VAL A N 1
ATOM 696 C CA . VAL A 1 84 ? -14.985 2.504 9.726 1.00 96.44 84 VAL A CA 1
ATOM 697 C C . VAL A 1 84 ? -13.575 2.856 10.173 1.00 96.44 84 VAL A C 1
ATOM 699 O O . VAL A 1 84 ? -13.235 2.770 11.348 1.00 96.44 84 VAL A O 1
ATOM 702 N N . GLU A 1 85 ? -12.749 3.280 9.223 1.00 96.38 85 GLU A N 1
ATOM 703 C CA . GLU A 1 85 ? -11.356 3.618 9.505 1.00 96.38 85 GLU A CA 1
ATOM 704 C C . GLU A 1 85 ? -11.179 5.084 9.930 1.00 96.38 85 GLU A C 1
ATOM 706 O O . GLU A 1 85 ? -11.785 5.992 9.340 1.00 96.38 85 GLU A O 1
ATOM 711 N N . PHE A 1 86 ? -10.303 5.292 10.916 1.00 96.69 86 PHE A N 1
ATOM 712 C CA . PHE A 1 86 ? -9.803 6.592 11.357 1.00 96.69 86 PHE A CA 1
ATOM 713 C C . PHE A 1 86 ? -8.281 6.565 11.546 1.00 96.69 86 PHE A C 1
ATOM 715 O O . PHE A 1 86 ? -7.695 5.553 11.938 1.00 96.69 86 PHE A O 1
ATOM 722 N N . GLU A 1 87 ? -7.649 7.705 11.292 1.00 96.75 87 GLU A N 1
ATOM 723 C CA . GLU A 1 87 ? -6.279 7.996 11.695 1.00 96.75 87 GLU A CA 1
ATOM 724 C C . GLU A 1 87 ? -6.324 8.742 13.028 1.00 96.75 87 GLU A C 1
ATOM 726 O O . GLU A 1 87 ? -6.964 9.787 13.171 1.00 96.75 87 GLU A O 1
ATOM 731 N N . VAL A 1 88 ? -5.664 8.157 14.013 1.00 96.50 88 VAL A N 1
ATOM 732 C CA . VAL A 1 88 ? -5.698 8.574 15.409 1.00 96.50 88 VAL A CA 1
ATOM 733 C C . VAL A 1 88 ? -4.325 9.044 15.859 1.00 96.50 88 VAL A C 1
ATOM 735 O O . VAL A 1 88 ? -3.308 8.656 15.283 1.00 96.50 88 VAL A O 1
ATOM 738 N N . VAL A 1 89 ? -4.294 9.850 16.916 1.00 96.56 89 VAL A N 1
ATOM 739 C CA . VAL A 1 89 ? -3.070 10.340 17.553 1.00 96.56 89 VAL A CA 1
ATOM 740 C C . VAL A 1 89 ? -2.968 9.742 18.954 1.00 96.56 89 VAL A C 1
ATOM 742 O O . VAL A 1 89 ? -3.852 9.911 19.794 1.00 96.56 89 VAL A O 1
ATOM 745 N N . ARG A 1 90 ? -1.877 9.016 19.210 1.00 96.31 90 ARG A N 1
ATOM 746 C CA . ARG A 1 90 ? -1.554 8.460 20.532 1.00 96.31 90 ARG A CA 1
ATOM 747 C C . ARG A 1 90 ? -0.990 9.551 21.448 1.00 96.31 90 ARG A C 1
ATOM 749 O O . ARG A 1 90 ? -0.523 10.586 20.979 1.00 96.31 90 ARG A O 1
ATOM 756 N N . LYS A 1 91 ? -0.941 9.304 22.762 1.00 96.19 91 LYS A N 1
ATOM 757 C CA . LYS A 1 91 ? -0.410 10.257 23.760 1.00 96.19 91 LYS A CA 1
ATOM 758 C C . LYS A 1 91 ? 1.021 10.719 23.472 1.00 96.19 91 LYS A C 1
ATOM 760 O O . LYS A 1 91 ? 1.378 11.853 23.769 1.00 96.19 91 LYS A O 1
ATOM 765 N N . ASN A 1 92 ? 1.837 9.849 22.885 1.00 95.44 92 ASN A N 1
ATOM 766 C CA . ASN A 1 92 ? 3.212 10.156 22.486 1.00 95.44 92 ASN A CA 1
ATOM 767 C C . ASN A 1 92 ? 3.318 10.934 21.156 1.00 95.44 92 ASN A C 1
ATOM 769 O O . ASN A 1 92 ? 4.425 11.147 20.673 1.00 95.44 92 ASN A O 1
ATOM 773 N N . GLY A 1 93 ? 2.194 11.321 20.546 1.00 94.12 93 GLY A N 1
ATOM 774 C CA . GLY A 1 93 ? 2.132 12.043 19.275 1.00 94.12 93 GLY A CA 1
ATOM 775 C C . GLY A 1 93 ? 2.226 11.161 18.027 1.00 94.12 93 GLY A C 1
ATOM 776 O O . GLY A 1 93 ? 2.073 11.674 16.918 1.00 94.12 93 GLY A O 1
ATOM 777 N N . LEU A 1 94 ? 2.450 9.848 18.167 1.00 94.94 94 LEU A N 1
ATOM 778 C CA . LEU A 1 94 ? 2.484 8.944 17.019 1.00 94.94 94 LEU A CA 1
ATOM 779 C C . LEU A 1 94 ? 1.090 8.783 16.414 1.00 94.94 94 LEU A C 1
ATOM 781 O O . LEU A 1 94 ? 0.097 8.609 17.126 1.00 94.94 94 LEU A O 1
ATOM 785 N N . LYS A 1 95 ? 1.045 8.795 15.082 1.00 96.00 95 LYS A N 1
ATOM 786 C CA . LYS A 1 95 ? -0.166 8.524 14.313 1.00 96.00 95 LYS A CA 1
ATOM 787 C C . LYS A 1 95 ? -0.333 7.024 14.099 1.00 96.00 95 LYS A C 1
ATOM 789 O O . LYS A 1 95 ? 0.647 6.312 13.885 1.00 96.00 95 LYS A O 1
ATOM 794 N N . ALA A 1 96 ? -1.571 6.556 14.145 1.00 96.75 96 ALA A N 1
ATOM 795 C CA . ALA A 1 96 ? -1.925 5.165 13.902 1.00 96.75 96 ALA A CA 1
ATOM 796 C C . ALA A 1 96 ? -3.237 5.084 13.118 1.00 96.75 96 ALA A C 1
ATOM 798 O O . ALA A 1 96 ? -4.051 6.003 13.160 1.00 96.75 96 ALA A O 1
ATOM 799 N N . PHE A 1 97 ? -3.459 3.976 12.419 1.00 97.19 97 PHE A N 1
ATOM 800 C CA . PHE A 1 97 ? -4.725 3.701 11.747 1.00 97.19 97 PHE A CA 1
ATOM 801 C C . PHE A 1 97 ? -5.522 2.681 12.547 1.00 97.19 97 PHE A C 1
ATOM 803 O O . PHE A 1 97 ? -4.999 1.648 12.959 1.00 97.19 97 PHE A O 1
ATOM 810 N N . THR A 1 98 ? -6.806 2.956 12.728 1.00 97.00 98 THR A N 1
ATOM 811 C CA . THR A 1 98 ? -7.730 2.101 13.477 1.00 97.00 98 THR A CA 1
ATOM 812 C C . THR A 1 98 ? -8.972 1.827 12.644 1.00 97.00 98 THR A C 1
ATOM 814 O O . THR A 1 98 ? -9.450 2.724 11.953 1.00 97.00 98 THR A O 1
ATOM 817 N N . SER A 1 99 ? -9.475 0.591 12.677 1.00 97.44 99 SER A N 1
ATOM 818 C CA . SER A 1 99 ? -10.737 0.191 12.039 1.00 97.44 99 SER A CA 1
ATOM 819 C C . SER A 1 99 ? -11.774 -0.128 13.105 1.00 97.44 99 SER A C 1
ATOM 821 O O . SER A 1 99 ? -11.527 -1.002 13.938 1.00 97.44 99 SER A O 1
ATOM 823 N N . TYR A 1 100 ? -12.910 0.567 13.076 1.00 97.62 100 TYR A N 1
ATOM 824 C CA . TYR A 1 100 ? -13.983 0.448 14.057 1.00 97.62 100 TYR A CA 1
ATOM 825 C C . TYR A 1 100 ? -15.153 -0.378 13.535 1.00 97.62 100 TYR A C 1
ATOM 827 O O . TYR A 1 100 ? -15.594 -0.234 12.391 1.00 97.62 100 TYR A O 1
ATOM 835 N N . HIS A 1 101 ? -15.686 -1.187 14.442 1.00 97.88 101 HIS A N 1
ATOM 836 C CA . HIS A 1 101 ? -16.962 -1.875 14.329 1.00 97.88 101 HIS A CA 1
ATOM 837 C C . HIS A 1 101 ? -17.784 -1.523 15.551 1.00 97.88 101 HIS A C 1
ATOM 839 O O . HIS A 1 101 ? -17.248 -1.527 16.659 1.00 97.88 101 HIS A O 1
ATOM 845 N N . GLY A 1 102 ? -19.064 -1.235 15.382 1.00 97.06 102 GLY A N 1
ATOM 846 C CA . GLY A 1 102 ? -19.871 -0.871 16.529 1.00 97.06 102 GLY A CA 1
ATOM 847 C C . GLY A 1 102 ? -21.354 -0.857 16.262 1.00 97.06 102 GLY A C 1
ATOM 848 O O . GLY A 1 102 ? -21.794 -0.791 15.119 1.00 97.06 102 GLY A O 1
ATOM 849 N N . VAL A 1 103 ? -22.100 -0.917 17.354 1.00 97.81 103 VAL A N 1
ATOM 850 C CA . VAL A 1 103 ? -23.563 -0.869 17.384 1.00 97.81 103 VAL A CA 1
ATOM 851 C C . VAL A 1 103 ? -24.020 0.150 18.418 1.00 97.81 103 VAL A C 1
ATOM 853 O O . VAL A 1 103 ? -23.274 0.482 19.342 1.00 97.81 103 VAL A O 1
ATOM 856 N N . ILE A 1 104 ? -25.237 0.652 18.273 1.00 97.31 104 ILE A N 1
ATOM 857 C CA . ILE A 1 104 ? -25.863 1.538 19.253 1.00 97.31 104 ILE A CA 1
ATOM 858 C C . ILE A 1 104 ? -26.616 0.706 20.288 1.00 97.31 104 ILE A C 1
ATOM 860 O O . ILE A 1 104 ? -27.388 -0.190 19.953 1.00 97.31 104 ILE A O 1
ATOM 864 N N . GLY A 1 105 ? -26.369 1.010 21.558 1.00 95.25 105 GLY A N 1
ATOM 865 C CA . GLY A 1 105 ? -27.180 0.586 22.687 1.00 95.25 105 GLY A CA 1
ATOM 866 C C . GLY A 1 105 ? -28.322 1.574 22.915 1.00 95.25 105 GLY A C 1
ATOM 867 O O . GLY A 1 105 ? -28.128 2.793 22.849 1.00 95.25 105 GLY A O 1
ATOM 868 N N . TYR A 1 106 ? -29.508 1.038 23.186 1.00 94.38 106 TYR A N 1
ATOM 869 C CA . TYR A 1 106 ? -30.716 1.812 23.447 1.00 94.38 106 TYR A CA 1
ATOM 870 C C . TYR A 1 106 ? -31.199 1.582 24.876 1.00 94.38 106 TYR A C 1
ATOM 872 O O . TYR A 1 106 ? -31.117 0.467 25.396 1.00 94.38 106 TYR A O 1
ATOM 880 N N . ASP A 1 107 ? -31.750 2.628 25.485 1.00 92.94 107 ASP A N 1
ATOM 881 C CA . ASP A 1 107 ? -32.391 2.530 26.790 1.00 92.94 107 ASP A CA 1
ATOM 882 C C . ASP A 1 107 ? -33.723 1.752 26.708 1.00 92.94 107 ASP A C 1
ATOM 884 O O . ASP A 1 107 ? -34.214 1.383 25.637 1.00 92.94 107 ASP A O 1
ATOM 888 N N . LYS A 1 108 ? -34.367 1.518 27.860 1.00 91.75 108 LYS A N 1
ATOM 889 C CA . LYS A 1 108 ? -35.677 0.835 27.917 1.00 91.75 108 LYS A CA 1
ATOM 890 C C . LYS A 1 108 ? -36.793 1.565 27.155 1.00 91.75 108 LYS A C 1
ATOM 892 O O . LYS A 1 108 ? -37.822 0.954 26.881 1.00 91.75 108 LYS A O 1
ATOM 897 N N . GLY A 1 109 ? -36.622 2.856 26.878 1.00 89.88 109 GLY A N 1
ATOM 898 C CA . GLY A 1 109 ? -37.547 3.686 26.112 1.00 89.88 109 GLY A CA 1
ATOM 899 C C . GLY A 1 109 ? -37.255 3.711 24.609 1.00 89.88 109 GLY A C 1
ATOM 900 O O . GLY A 1 109 ? -38.008 4.346 23.876 1.00 89.88 109 GLY A O 1
ATOM 901 N N . GLY A 1 110 ? -36.200 3.032 24.145 1.00 89.62 110 GLY A N 1
ATOM 902 C CA . GLY A 1 110 ? -35.780 3.025 22.745 1.00 89.62 110 GLY A CA 1
ATOM 903 C C . GLY A 1 110 ? -34.975 4.259 22.325 1.00 89.62 110 GLY A C 1
ATOM 904 O O . GLY A 1 110 ? -34.745 4.449 21.132 1.00 89.62 110 GLY A O 1
ATOM 905 N N . ASN A 1 111 ? -34.538 5.099 23.267 1.00 92.00 111 ASN A N 1
ATOM 906 C CA . ASN A 1 111 ? -33.672 6.235 22.961 1.00 92.00 111 ASN A CA 1
ATOM 907 C C . ASN A 1 111 ? -32.207 5.803 22.954 1.00 92.00 111 ASN A C 1
ATOM 909 O O . ASN A 1 111 ? -31.831 4.837 23.617 1.00 92.00 111 ASN A O 1
ATOM 913 N N . PHE A 1 112 ? -31.372 6.542 22.223 1.00 94.81 112 PHE A N 1
ATOM 914 C CA . PHE A 1 112 ? -29.924 6.348 22.241 1.00 94.81 112 PHE A CA 1
ATOM 915 C C . PHE A 1 112 ? -29.404 6.404 23.683 1.00 94.81 112 PHE A C 1
ATOM 917 O O . PHE A 1 112 ? -29.574 7.417 24.362 1.00 94.81 112 PHE A O 1
ATOM 924 N N . GLU A 1 113 ? -28.731 5.345 24.121 1.00 95.38 113 GLU A N 1
ATOM 925 C CA . GLU A 1 113 ? -28.046 5.307 25.412 1.00 95.38 113 GLU A CA 1
ATOM 926 C C . GLU A 1 113 ? -26.545 5.527 25.213 1.00 95.38 113 GLU A C 1
ATOM 928 O O . GLU A 1 113 ? -25.958 6.433 25.803 1.00 95.38 113 GLU A O 1
ATOM 933 N N . GLN A 1 114 ? -25.929 4.716 24.350 1.00 96.94 114 GLN A N 1
ATOM 934 C CA . GLN A 1 114 ? -24.489 4.737 24.116 1.00 96.94 114 GLN A CA 1
ATOM 935 C C . GLN A 1 114 ? -24.099 3.984 22.844 1.00 96.94 114 GLN A C 1
ATOM 937 O O . GLN A 1 114 ? -24.888 3.226 22.288 1.00 96.94 114 GLN A O 1
ATOM 942 N N . THR A 1 115 ? -22.851 4.123 22.406 1.00 97.69 115 THR A N 1
ATOM 943 C CA . THR A 1 115 ? -22.269 3.211 21.411 1.00 97.69 115 THR A CA 1
ATOM 944 C C . THR A 1 115 ? -21.526 2.056 22.073 1.00 97.69 115 THR A C 1
ATOM 946 O O . THR A 1 115 ? -20.953 2.200 23.145 1.00 97.69 115 THR A O 1
ATOM 949 N N . HIS A 1 116 ? -21.430 0.931 21.379 1.00 96.69 116 HIS A N 1
ATOM 950 C CA . HIS A 1 116 ? -20.551 -0.180 21.719 1.00 96.69 116 HIS A CA 1
ATOM 951 C C . HIS A 1 116 ? -19.617 -0.418 20.542 1.00 96.69 116 HIS A C 1
ATOM 953 O O . HIS A 1 116 ? -19.990 -1.094 19.584 1.00 96.69 116 HIS A O 1
ATOM 959 N N . CYS A 1 117 ? -18.421 0.167 20.593 1.00 97.31 117 CYS A N 1
ATOM 960 C CA . CYS A 1 117 ? -17.446 0.075 19.517 1.00 97.31 117 CYS A CA 1
ATOM 961 C C . CYS A 1 117 ? -16.239 -0.749 19.948 1.00 97.31 117 CYS A C 1
ATOM 963 O O . CYS A 1 117 ? -15.693 -0.558 21.032 1.00 97.31 117 CYS A O 1
ATOM 965 N N . ILE A 1 118 ? -15.777 -1.612 19.056 1.00 97.44 118 ILE A N 1
ATOM 966 C CA . ILE A 1 118 ? -14.460 -2.235 19.117 1.00 97.44 118 ILE A CA 1
ATOM 967 C C . ILE A 1 118 ? -13.604 -1.702 17.976 1.00 97.44 118 ILE A C 1
ATOM 969 O O . ILE A 1 118 ? -14.122 -1.354 16.912 1.00 97.44 118 ILE A O 1
ATOM 973 N N . PHE A 1 119 ? -12.292 -1.672 18.171 1.00 97.00 119 PHE A N 1
ATOM 974 C CA . PHE A 1 119 ? -11.368 -1.315 17.110 1.00 97.00 119 PHE A CA 1
ATOM 975 C C . PHE A 1 119 ? -10.167 -2.243 17.029 1.00 97.00 119 PHE A C 1
ATOM 977 O O . PHE A 1 119 ? -9.729 -2.843 18.013 1.00 97.00 119 PHE A O 1
ATOM 984 N N . GLN A 1 120 ? -9.628 -2.315 15.816 1.00 95.50 120 GLN A N 1
ATOM 985 C CA . GLN A 1 120 ? -8.388 -3.001 15.495 1.00 95.50 120 GLN A CA 1
ATOM 986 C C . GLN A 1 120 ? -7.338 -1.990 15.029 1.00 95.50 120 GLN A C 1
ATOM 988 O O . GLN A 1 120 ? -7.644 -1.112 14.218 1.00 95.50 120 GLN A O 1
ATOM 993 N N . ASP A 1 121 ? -6.101 -2.140 15.506 1.00 96.06 121 ASP A N 1
ATOM 994 C CA . ASP A 1 121 ? -4.938 -1.463 14.928 1.00 96.06 121 ASP A CA 1
ATOM 995 C C . ASP A 1 121 ? -4.654 -2.040 13.534 1.00 96.06 121 ASP A C 1
ATOM 997 O O . ASP A 1 121 ? -4.397 -3.232 13.373 1.00 96.06 121 ASP A O 1
ATOM 1001 N N . ILE A 1 122 ? -4.719 -1.187 12.517 1.00 96.69 122 ILE A N 1
ATOM 1002 C CA . ILE A 1 122 ? -4.436 -1.529 11.119 1.00 96.69 122 ILE A CA 1
ATOM 1003 C C . ILE A 1 122 ? -3.241 -0.729 10.579 1.00 96.69 122 ILE A C 1
ATOM 1005 O O . ILE A 1 122 ? -3.074 -0.611 9.362 1.00 96.69 122 ILE A O 1
ATOM 1009 N N . THR A 1 123 ? -2.417 -0.164 11.468 1.00 96.00 123 THR A N 1
ATOM 1010 C CA . THR A 1 123 ? -1.292 0.717 11.125 1.00 96.00 123 THR A CA 1
ATOM 1011 C C . THR A 1 123 ? -0.259 0.001 10.273 1.00 96.00 123 THR A C 1
ATOM 1013 O O . THR A 1 123 ? 0.097 0.506 9.209 1.00 96.00 123 THR A O 1
ATOM 1016 N N . GLU A 1 124 ? 0.183 -1.190 10.683 1.00 95.56 124 GLU A N 1
ATOM 1017 C CA . GLU A 1 124 ? 1.159 -1.986 9.928 1.00 95.56 124 GLU A CA 1
ATOM 1018 C C . GLU A 1 124 ? 0.632 -2.320 8.531 1.00 95.56 124 GLU A C 1
ATOM 1020 O O . GLU A 1 124 ? 1.292 -2.041 7.530 1.00 95.56 124 GLU A O 1
ATOM 1025 N N . ARG A 1 125 ? -0.615 -2.804 8.449 1.00 95.12 125 ARG A N 1
ATOM 1026 C CA . ARG A 1 125 ? -1.289 -3.115 7.181 1.00 95.12 125 ARG A CA 1
ATOM 1027 C C . ARG A 1 125 ? -1.340 -1.902 6.252 1.00 95.12 125 ARG A C 1
ATOM 1029 O O . ARG A 1 125 ? -0.979 -2.011 5.082 1.00 95.12 125 ARG A O 1
ATOM 1036 N N . LYS A 1 126 ? -1.786 -0.745 6.750 1.00 94.56 126 LYS A N 1
ATOM 1037 C CA . LYS A 1 126 ? -1.894 0.492 5.957 1.00 94.56 126 LYS A CA 1
ATOM 1038 C C . LYS A 1 126 ? -0.530 1.025 5.536 1.00 94.56 126 LYS A C 1
ATOM 1040 O O . LYS A 1 126 ? -0.383 1.485 4.405 1.00 94.56 126 LYS A O 1
ATOM 1045 N N . THR A 1 127 ? 0.461 0.943 6.418 1.00 92.38 127 THR A N 1
ATOM 1046 C CA . THR A 1 127 ? 1.831 1.389 6.142 1.00 92.38 127 THR A CA 1
ATOM 1047 C C . THR A 1 127 ? 2.462 0.524 5.056 1.00 92.38 127 THR A C 1
ATOM 1049 O O . THR A 1 127 ? 2.948 1.066 4.065 1.00 92.38 127 THR A O 1
ATOM 1052 N N . ALA A 1 128 ? 2.341 -0.802 5.166 1.00 93.94 128 ALA A N 1
ATOM 1053 C CA . ALA A 1 128 ? 2.807 -1.743 4.152 1.00 93.94 128 ALA A CA 1
ATOM 1054 C C . ALA A 1 128 ? 2.116 -1.506 2.798 1.00 93.94 128 ALA A C 1
ATOM 1056 O O . ALA A 1 128 ? 2.781 -1.389 1.772 1.00 93.94 128 ALA A O 1
ATOM 1057 N N . GLN A 1 129 ? 0.790 -1.331 2.785 1.00 94.75 129 GLN A N 1
ATOM 1058 C CA . GLN A 1 129 ? 0.041 -1.014 1.562 1.00 94.75 129 GLN A CA 1
ATOM 1059 C C . GLN A 1 129 ? 0.486 0.308 0.924 1.00 94.75 129 GLN A C 1
ATOM 1061 O O . GLN A 1 129 ? 0.638 0.387 -0.296 1.00 94.75 129 GLN A O 1
ATOM 1066 N N . LYS A 1 130 ? 0.708 1.355 1.728 1.00 92.88 130 LYS A N 1
ATOM 1067 C CA . LYS A 1 130 ? 1.169 2.659 1.236 1.00 92.88 130 LYS A CA 1
ATOM 1068 C C . LYS A 1 130 ? 2.579 2.568 0.656 1.00 92.88 130 LYS A C 1
ATOM 1070 O O . LYS A 1 130 ? 2.824 3.140 -0.403 1.00 92.88 130 LYS A O 1
ATOM 1075 N N . GLN A 1 131 ? 3.477 1.840 1.315 1.00 94.31 131 GLN A N 1
ATOM 1076 C CA . GLN A 1 131 ? 4.839 1.622 0.836 1.00 94.31 131 GLN A CA 1
ATOM 1077 C C . GLN A 1 131 ? 4.855 0.808 -0.462 1.00 94.31 131 GLN A C 1
ATOM 1079 O O . GLN A 1 131 ? 5.507 1.218 -1.418 1.00 94.31 131 GLN A O 1
ATOM 1084 N N . LEU A 1 132 ? 4.079 -0.277 -0.544 1.00 95.00 132 LEU A N 1
ATOM 1085 C CA . LEU A 1 132 ? 3.927 -1.059 -1.775 1.00 95.00 132 LEU A CA 1
ATOM 1086 C C . LEU A 1 132 ? 3.395 -0.202 -2.926 1.00 95.00 132 LEU A C 1
ATOM 1088 O O . LEU A 1 132 ? 3.939 -0.243 -4.027 1.00 95.00 132 LEU A O 1
ATOM 1092 N N . LYS A 1 133 ? 2.373 0.625 -2.669 1.00 94.62 133 LYS A N 1
ATOM 1093 C CA . LYS A 1 133 ? 1.833 1.547 -3.673 1.00 94.62 133 LYS A CA 1
ATOM 1094 C C . LYS A 1 133 ? 2.876 2.571 -4.123 1.00 94.62 133 LYS A C 1
ATOM 1096 O O . LYS A 1 133 ? 2.976 2.833 -5.313 1.00 94.62 133 LYS A O 1
ATOM 1101 N N . LEU A 1 134 ? 3.654 3.132 -3.196 1.00 94.94 134 LEU A N 1
ATOM 1102 C CA . LEU A 1 134 ? 4.725 4.076 -3.517 1.00 94.94 134 LEU A CA 1
ATOM 1103 C C . LEU A 1 134 ? 5.789 3.432 -4.414 1.00 94.94 134 LEU A C 1
ATOM 1105 O O . LEU A 1 134 ? 6.126 3.999 -5.449 1.00 94.94 134 LEU A O 1
ATOM 1109 N N . LEU A 1 135 ? 6.279 2.247 -4.040 1.00 94.94 135 LEU A N 1
ATOM 1110 C CA . LEU A 1 135 ? 7.286 1.514 -4.810 1.00 94.94 135 LEU A CA 1
ATOM 1111 C C . LEU A 1 135 ? 6.757 1.125 -6.194 1.00 94.94 135 LEU A C 1
ATOM 1113 O O . LEU A 1 135 ? 7.427 1.370 -7.192 1.00 94.94 135 LEU A O 1
ATOM 1117 N N . SER A 1 136 ? 5.531 0.601 -6.269 1.00 93.56 136 SER A N 1
ATOM 1118 C CA . SER A 1 136 ? 4.881 0.276 -7.542 1.00 93.56 136 SER A CA 1
ATOM 1119 C C . SER A 1 136 ? 4.752 1.507 -8.439 1.00 93.56 136 SER A C 1
ATOM 1121 O O . SER A 1 136 ? 5.119 1.440 -9.608 1.00 93.56 136 SER A O 1
ATOM 1123 N N . SER A 1 137 ? 4.309 2.644 -7.897 1.00 94.12 137 SER A N 1
ATOM 1124 C CA . SER A 1 137 ? 4.220 3.898 -8.648 1.00 94.12 137 SER A CA 1
ATOM 1125 C C . SER A 1 137 ? 5.583 4.417 -9.108 1.00 94.12 137 SER A C 1
ATOM 1127 O O . SER A 1 137 ? 5.657 5.010 -10.182 1.00 94.12 137 SER A O 1
ATOM 1129 N N . ALA A 1 138 ? 6.642 4.233 -8.314 1.00 95.19 138 ALA A N 1
ATOM 1130 C CA . ALA A 1 138 ? 7.993 4.656 -8.673 1.00 95.19 138 ALA A CA 1
ATOM 1131 C C . ALA A 1 138 ? 8.555 3.824 -9.836 1.00 95.19 138 ALA A C 1
ATOM 1133 O O . ALA A 1 138 ? 9.051 4.392 -10.802 1.00 95.19 138 ALA A O 1
ATOM 1134 N N . VAL A 1 139 ? 8.407 2.495 -9.782 1.00 95.19 139 VAL A N 1
ATOM 1135 C CA . VAL A 1 139 ? 8.793 1.587 -10.879 1.00 95.19 139 VAL A CA 1
ATOM 1136 C C . VAL A 1 139 ? 7.989 1.894 -12.146 1.00 95.19 139 VAL A C 1
ATOM 1138 O O . VAL A 1 139 ? 8.540 1.937 -13.245 1.00 95.19 139 VAL A O 1
ATOM 1141 N N . GLU A 1 140 ? 6.691 2.163 -11.995 1.00 94.56 140 GLU A N 1
ATOM 1142 C CA . GLU A 1 140 ? 5.795 2.451 -13.115 1.00 94.56 140 GLU A CA 1
ATOM 1143 C C . GLU A 1 140 ? 6.154 3.750 -13.857 1.00 94.56 140 GLU A C 1
ATOM 1145 O O . GLU A 1 140 ? 6.010 3.813 -15.076 1.00 94.56 140 GLU A O 1
ATOM 1150 N N . GLN A 1 141 ? 6.638 4.763 -13.130 1.00 91.94 141 GLN A N 1
ATOM 1151 C CA . GLN A 1 141 ? 7.006 6.085 -13.658 1.00 91.94 141 GLN A CA 1
ATOM 1152 C C . GLN A 1 141 ? 8.496 6.225 -14.004 1.00 91.94 141 GLN A C 1
ATOM 1154 O O . GLN A 1 141 ? 8.915 7.298 -14.438 1.00 91.94 141 GLN A O 1
ATOM 1159 N N . ALA A 1 142 ? 9.306 5.184 -13.800 1.00 94.31 142 ALA A N 1
ATOM 1160 C CA . ALA A 1 142 ? 10.714 5.215 -14.174 1.00 94.31 142 ALA A CA 1
ATOM 1161 C C . ALA A 1 142 ? 10.866 5.437 -15.688 1.00 94.31 142 ALA A C 1
ATOM 1163 O O . ALA A 1 142 ? 10.155 4.825 -16.485 1.00 94.31 142 ALA A O 1
ATOM 1164 N N . SER A 1 143 ? 11.809 6.298 -16.082 1.00 91.62 143 SER A N 1
ATOM 1165 C CA . SER A 1 143 ? 12.105 6.563 -17.497 1.00 91.62 143 SER A CA 1
ATOM 1166 C C . SER A 1 143 ? 12.735 5.359 -18.199 1.00 91.62 143 SER A C 1
ATOM 1168 O O . SER A 1 143 ? 12.579 5.194 -19.407 1.00 91.62 143 SER A O 1
ATOM 1170 N N . GLU A 1 144 ? 13.455 4.525 -17.448 1.00 95.50 144 GLU A N 1
ATOM 1171 C CA . GLU A 1 144 ? 14.012 3.271 -17.949 1.00 95.50 144 GLU A CA 1
ATOM 1172 C C . GLU A 1 144 ? 12.898 2.250 -18.166 1.00 95.50 144 GLU A C 1
ATOM 1174 O O . GLU A 1 144 ? 11.967 2.134 -17.362 1.00 95.50 144 GLU A O 1
ATOM 1179 N N . GLY A 1 145 ? 12.996 1.478 -19.244 1.00 96.88 145 GLY A N 1
ATOM 1180 C CA . GLY A 1 145 ? 12.093 0.360 -19.454 1.00 96.88 145 GLY A CA 1
ATOM 1181 C C . GLY A 1 145 ? 12.429 -0.758 -18.479 1.00 96.88 145 GLY A C 1
ATOM 1182 O O . GLY A 1 145 ? 13.563 -1.217 -18.447 1.00 96.88 145 GLY A O 1
ATOM 1183 N N . ILE A 1 146 ? 11.446 -1.205 -17.702 1.00 97.31 146 ILE A N 1
ATOM 1184 C CA . ILE A 1 146 ? 11.597 -2.282 -16.720 1.00 97.31 146 ILE A CA 1
ATOM 1185 C C . ILE A 1 146 ? 10.672 -3.423 -17.123 1.00 97.31 146 ILE A C 1
ATOM 1187 O O . ILE A 1 146 ? 9.486 -3.195 -17.367 1.00 97.31 146 ILE A O 1
ATOM 1191 N N . ALA A 1 147 ? 11.200 -4.644 -17.153 1.00 96.31 147 ALA A N 1
ATOM 1192 C CA . ALA A 1 147 ? 10.430 -5.867 -17.331 1.00 96.31 147 ALA A CA 1
ATOM 1193 C C . ALA A 1 147 ? 10.897 -6.963 -16.372 1.00 96.31 147 ALA A C 1
ATOM 1195 O O . ALA A 1 147 ? 12.079 -7.077 -16.056 1.00 96.31 147 ALA A O 1
ATOM 1196 N N . ILE A 1 148 ? 9.953 -7.787 -15.930 1.00 96.12 148 ILE A N 1
ATOM 1197 C CA . ILE A 1 148 ? 10.197 -8.993 -15.142 1.00 96.12 148 ILE A CA 1
ATOM 1198 C C . ILE A 1 148 ? 9.585 -10.160 -15.899 1.00 96.12 148 ILE A C 1
ATOM 1200 O O . ILE A 1 148 ? 8.431 -10.080 -16.338 1.00 96.12 148 ILE A O 1
ATOM 1204 N N . VAL A 1 149 ? 10.347 -11.239 -16.022 1.00 95.94 149 VAL A N 1
ATOM 1205 C CA . VAL A 1 149 ? 9.917 -12.475 -16.671 1.00 95.94 149 VAL A CA 1
ATOM 1206 C C . VAL A 1 149 ? 10.040 -13.679 -15.756 1.00 95.94 149 VAL A C 1
ATOM 1208 O O . VAL A 1 149 ? 10.849 -13.666 -14.827 1.00 95.94 149 VAL A O 1
ATOM 1211 N N . ASP A 1 150 ? 9.237 -14.705 -16.031 1.00 95.25 150 ASP A N 1
ATOM 1212 C CA . ASP A 1 150 ? 9.376 -16.026 -15.415 1.00 95.25 150 AS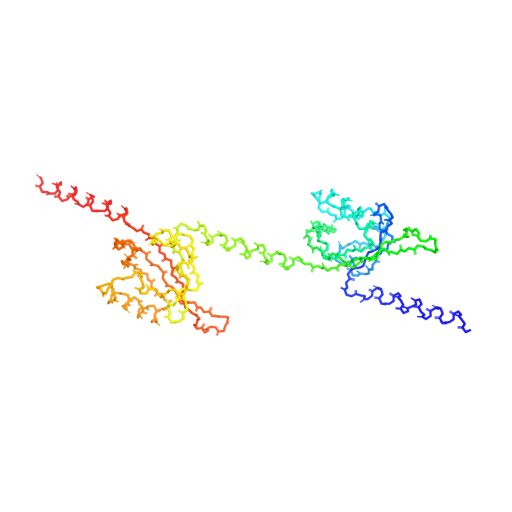P A CA 1
ATOM 1213 C C . ASP A 1 150 ? 10.637 -16.752 -15.924 1.00 95.25 150 ASP A C 1
ATOM 1215 O O . ASP A 1 150 ? 11.429 -16.217 -16.709 1.00 95.25 150 ASP A O 1
ATOM 1219 N N . LEU A 1 151 ? 10.860 -17.973 -15.434 1.00 92.81 151 LEU A N 1
ATOM 1220 C CA . LEU A 1 151 ? 12.008 -18.797 -15.825 1.00 92.81 151 LEU A CA 1
ATOM 1221 C C . LEU A 1 151 ? 11.953 -19.215 -17.300 1.00 92.81 151 LEU A C 1
ATOM 1223 O O . LEU A 1 151 ? 12.989 -19.494 -17.903 1.00 92.81 151 LEU A O 1
ATOM 1227 N N . GLU A 1 152 ? 10.756 -19.236 -17.874 1.00 92.62 152 GLU A N 1
ATOM 1228 C CA . GLU A 1 152 ? 10.479 -19.539 -19.269 1.00 92.62 152 GLU A CA 1
ATOM 1229 C C . GLU A 1 152 ? 10.608 -18.312 -20.182 1.00 92.62 152 GLU A C 1
ATOM 1231 O O . GLU A 1 152 ? 10.519 -18.469 -21.394 1.00 92.62 152 GLU A O 1
ATOM 1236 N N . GLY A 1 153 ? 10.844 -17.111 -19.640 1.00 92.94 153 GLY A N 1
ATOM 1237 C CA . GLY A 1 153 ? 11.025 -15.875 -20.405 1.00 92.94 153 GLY A CA 1
ATOM 1238 C C . GLY A 1 153 ? 9.728 -15.154 -20.789 1.00 92.94 153 GLY A C 1
ATOM 1239 O O . GLY A 1 153 ? 9.757 -14.258 -21.641 1.00 92.94 153 GLY A O 1
ATOM 1240 N N . ASN A 1 154 ? 8.591 -15.509 -20.187 1.00 95.44 154 ASN A N 1
ATOM 1241 C CA . ASN A 1 154 ? 7.317 -14.820 -20.378 1.00 95.44 154 ASN A CA 1
ATOM 1242 C C . ASN A 1 154 ? 7.193 -13.616 -19.445 1.00 95.44 154 ASN A C 1
ATOM 1244 O O . ASN A 1 154 ? 7.511 -13.682 -18.259 1.00 95.44 154 ASN A O 1
ATOM 1248 N N . LEU A 1 155 ? 6.669 -12.510 -19.972 1.00 95.88 155 LEU A N 1
ATOM 1249 C CA . LEU A 1 155 ? 6.446 -11.277 -19.221 1.00 95.88 155 LEU A CA 1
ATOM 1250 C C . LEU A 1 155 ? 5.430 -11.460 -18.083 1.00 95.88 155 LEU A C 1
ATOM 1252 O O . LEU A 1 155 ? 4.234 -11.648 -18.327 1.00 95.88 155 LEU A O 1
ATOM 1256 N N . ILE A 1 156 ? 5.913 -11.303 -16.847 1.00 94.75 156 ILE A N 1
ATOM 1257 C CA . ILE A 1 156 ? 5.118 -11.220 -15.613 1.00 94.75 156 ILE A CA 1
ATOM 1258 C C . ILE A 1 156 ? 4.727 -9.765 -15.339 1.00 94.75 156 ILE A C 1
ATOM 1260 O O . ILE A 1 156 ? 3.581 -9.467 -15.001 1.00 94.75 156 ILE A O 1
ATOM 1264 N N . TYR A 1 157 ? 5.688 -8.850 -15.477 1.00 94.88 157 TYR A N 1
ATOM 1265 C CA . TYR A 1 157 ? 5.507 -7.426 -15.219 1.00 94.88 157 TYR A CA 1
ATOM 1266 C C . TYR A 1 157 ? 6.304 -6.595 -16.218 1.00 94.88 157 TYR A C 1
ATOM 1268 O O . TYR A 1 157 ? 7.362 -7.002 -16.689 1.00 94.88 157 TYR A O 1
ATOM 1276 N N . L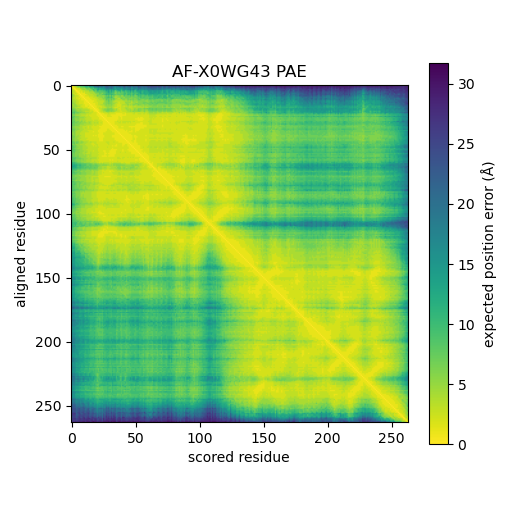EU A 1 158 ? 5.796 -5.403 -16.505 1.00 95.94 158 LEU A N 1
ATOM 1277 C CA . LEU A 1 158 ? 6.504 -4.353 -17.220 1.00 95.94 158 LEU A CA 1
ATOM 1278 C C . LEU A 1 158 ? 5.953 -2.990 -16.808 1.00 95.94 158 LEU A C 1
ATOM 1280 O O . LEU A 1 158 ? 4.767 -2.895 -16.466 1.00 95.94 158 LEU A O 1
ATOM 1284 N N . ASN A 1 159 ? 6.791 -1.958 -16.855 1.00 96.50 159 ASN A N 1
ATOM 1285 C CA . ASN A 1 159 ? 6.369 -0.578 -16.625 1.00 96.50 159 ASN A CA 1
ATOM 1286 C C . ASN A 1 159 ? 5.925 0.122 -17.922 1.00 96.50 159 ASN A C 1
ATOM 1288 O O . ASN A 1 159 ? 6.084 -0.389 -19.036 1.00 96.50 159 ASN A O 1
ATOM 1292 N N . SER A 1 160 ? 5.378 1.329 -17.777 1.00 95.56 160 SER A N 1
ATOM 1293 C CA . SER A 1 160 ? 4.905 2.148 -18.895 1.00 95.56 160 SER A CA 1
ATOM 1294 C C . SER A 1 160 ? 6.014 2.502 -19.893 1.00 95.56 160 SER A C 1
ATOM 1296 O O . SER A 1 160 ? 5.766 2.508 -21.102 1.00 95.56 160 SER A O 1
ATOM 1298 N N . ALA A 1 161 ? 7.245 2.735 -19.424 1.00 96.44 161 ALA A N 1
ATOM 1299 C CA . ALA A 1 161 ? 8.381 3.022 -20.298 1.00 96.44 161 ALA A CA 1
ATOM 1300 C C . ALA A 1 161 ? 8.743 1.830 -21.196 1.00 96.44 161 ALA A C 1
ATOM 1302 O O . ALA A 1 161 ? 9.013 2.027 -22.380 1.00 96.44 161 ALA A O 1
ATOM 1303 N N . PHE A 1 162 ? 8.688 0.593 -20.689 1.00 96.81 162 PHE A N 1
ATOM 1304 C CA . PHE A 1 162 ? 8.936 -0.604 -21.495 1.00 96.81 162 PHE A CA 1
ATOM 1305 C C . PHE A 1 162 ? 7.940 -0.706 -22.658 1.00 96.81 162 PHE A C 1
ATOM 1307 O O . PHE A 1 162 ? 8.350 -0.884 -23.808 1.00 96.81 162 PHE A O 1
ATOM 1314 N N . ALA A 1 163 ? 6.640 -0.567 -22.372 1.00 95.69 163 ALA A N 1
ATOM 1315 C CA . ALA A 1 163 ? 5.581 -0.660 -23.378 1.00 95.69 163 ALA A CA 1
ATOM 1316 C C . ALA A 1 163 ? 5.685 0.455 -24.428 1.00 95.69 163 ALA A C 1
ATOM 1318 O O . ALA A 1 163 ? 5.666 0.180 -25.630 1.00 95.69 163 ALA A O 1
ATOM 1319 N N . THR A 1 164 ? 5.869 1.696 -23.964 1.00 95.31 164 THR A N 1
ATOM 1320 C CA . THR A 1 164 ? 5.964 2.889 -24.817 1.00 95.31 164 THR A CA 1
ATOM 1321 C C . THR A 1 164 ? 7.158 2.797 -25.757 1.00 95.31 164 THR A C 1
ATOM 1323 O O . THR A 1 164 ? 6.996 2.972 -26.962 1.00 95.31 164 THR A O 1
ATOM 1326 N N . ASN A 1 165 ? 8.340 2.440 -25.241 1.00 95.31 165 ASN A N 1
ATOM 1327 C CA . ASN A 1 165 ? 9.520 2.254 -26.079 1.00 95.31 165 ASN A CA 1
ATOM 1328 C C . ASN A 1 165 ? 9.299 1.132 -27.103 1.00 95.31 165 ASN A C 1
ATOM 1330 O O . ASN A 1 165 ? 9.618 1.299 -28.270 1.00 95.31 165 ASN A O 1
ATOM 1334 N N . HIS A 1 166 ? 8.682 0.008 -26.757 1.00 95.69 166 HIS A N 1
ATOM 1335 C CA . HIS A 1 166 ? 8.464 -1.041 -27.761 1.00 95.69 166 HIS A CA 1
ATOM 1336 C C . HIS A 1 166 ? 7.280 -0.769 -28.708 1.00 95.69 166 HIS A C 1
ATOM 1338 O O . HIS A 1 166 ? 7.086 -1.528 -29.658 1.00 95.69 166 HIS A O 1
ATOM 1344 N N . GLY A 1 167 ? 6.505 0.299 -28.495 1.00 96.25 167 GLY A N 1
ATOM 1345 C CA . GLY A 1 167 ? 5.362 0.660 -29.337 1.00 96.25 167 GLY A CA 1
ATOM 1346 C C . GLY A 1 167 ? 4.158 -0.275 -29.182 1.00 96.25 167 GLY A C 1
ATOM 1347 O O . GLY A 1 167 ? 3.389 -0.451 -30.127 1.00 96.25 167 GLY A O 1
ATOM 1348 N N . TYR A 1 168 ? 4.002 -0.907 -28.016 1.00 95.75 168 TYR A N 1
ATOM 1349 C CA . TYR A 1 168 ? 2.874 -1.792 -27.711 1.00 95.75 168 TYR A CA 1
ATOM 1350 C C . TYR A 1 168 ? 1.950 -1.170 -26.667 1.00 95.75 168 TYR A C 1
ATOM 1352 O O . TYR A 1 168 ? 2.404 -0.460 -25.770 1.00 95.75 168 TYR A O 1
ATOM 1360 N N . ALA A 1 169 ? 0.660 -1.511 -26.726 1.00 93.94 169 ALA A N 1
ATOM 1361 C CA . ALA A 1 169 ? -0.209 -1.338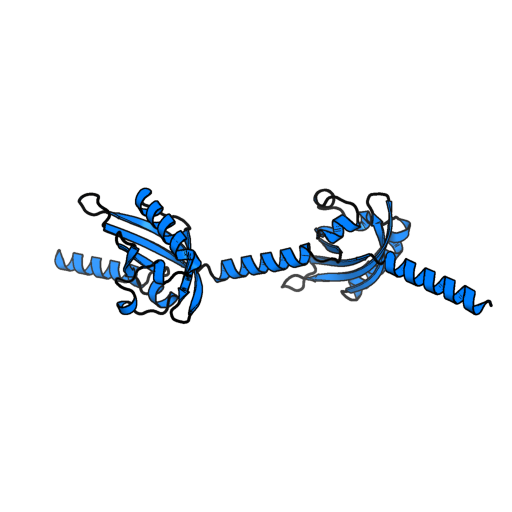 -25.569 1.00 93.94 169 ALA A CA 1
ATOM 1362 C C . ALA A 1 169 ? 0.139 -2.389 -24.501 1.00 93.94 169 ALA A C 1
ATOM 1364 O O . ALA A 1 169 ? 0.525 -3.519 -24.817 1.00 93.94 169 ALA A O 1
ATOM 1365 N N . ARG A 1 170 ? 0.005 -2.033 -23.220 1.00 90.12 170 ARG A N 1
ATOM 1366 C CA . ARG A 1 170 ? 0.409 -2.900 -22.100 1.00 90.12 170 ARG A CA 1
ATOM 1367 C C . ARG A 1 170 ? -0.353 -4.224 -22.095 1.00 90.12 170 ARG A C 1
ATOM 1369 O O . ARG A 1 170 ? 0.223 -5.271 -21.807 1.00 90.12 170 ARG A O 1
ATOM 1376 N N . GLU A 1 171 ? -1.629 -4.181 -22.451 1.00 90.44 171 GLU A N 1
ATOM 1377 C CA . GLU A 1 171 ? -2.531 -5.330 -22.509 1.00 90.44 171 GLU A CA 1
ATOM 1378 C C . GLU A 1 171 ? -2.080 -6.354 -23.555 1.00 90.44 171 GLU A C 1
ATOM 1380 O O . GLU A 1 171 ? -2.271 -7.553 -23.363 1.00 90.44 171 GLU A O 1
ATOM 1385 N N . GLU A 1 172 ? -1.424 -5.902 -24.628 1.00 92.69 172 GLU A N 1
ATOM 1386 C CA . GLU A 1 172 ? -0.891 -6.777 -25.674 1.00 92.69 172 GLU A CA 1
ATOM 1387 C C . GLU A 1 172 ? 0.354 -7.536 -25.214 1.00 92.69 172 GLU A C 1
ATOM 1389 O O . GLU A 1 172 ? 0.685 -8.570 -25.786 1.00 92.69 172 GLU A O 1
ATOM 1394 N N . LEU A 1 173 ? 1.069 -7.022 -24.212 1.00 91.94 173 LEU A N 1
ATOM 1395 C CA . LEU A 1 173 ? 2.347 -7.569 -23.765 1.00 91.94 173 LEU A CA 1
ATOM 1396 C C . LEU A 1 173 ? 2.219 -8.631 -22.673 1.00 91.94 173 LEU A C 1
ATOM 1398 O O . LEU A 1 173 ? 3.188 -9.335 -22.385 1.00 91.94 173 LEU A O 1
ATOM 1402 N N . LYS A 1 174 ? 1.037 -8.782 -22.074 1.00 86.50 174 LYS A N 1
ATOM 1403 C CA . LYS A 1 174 ? 0.818 -9.739 -20.989 1.00 86.50 174 LYS A CA 1
ATOM 1404 C C . LYS A 1 174 ? 1.093 -11.172 -21.462 1.00 86.50 174 LYS A C 1
ATOM 1406 O O . LYS A 1 174 ? 0.450 -11.651 -22.393 1.00 86.50 174 LYS A O 1
ATOM 1411 N N . GLY A 1 175 ? 2.036 -11.853 -20.808 1.00 86.44 175 GLY A N 1
ATOM 1412 C CA . GLY A 1 175 ? 2.410 -13.234 -21.127 1.00 86.44 175 GLY A CA 1
ATOM 1413 C C . GLY A 1 175 ? 3.163 -13.412 -22.449 1.00 86.44 175 GLY A C 1
ATOM 1414 O O . GLY A 1 175 ? 3.410 -14.546 -22.850 1.00 86.44 175 GLY A O 1
ATOM 1415 N N . LYS A 1 176 ? 3.543 -12.331 -23.147 1.00 94.62 176 LYS A N 1
ATOM 1416 C CA . LYS A 1 176 ? 4.426 -12.451 -24.313 1.00 94.62 176 LYS A CA 1
ATOM 1417 C C . LYS A 1 176 ? 5.830 -12.848 -23.870 1.00 94.62 176 LYS A C 1
ATOM 1419 O O . LYS A 1 176 ? 6.332 -12.371 -22.855 1.00 94.62 176 LYS A O 1
ATOM 1424 N N . HIS A 1 177 ? 6.472 -13.678 -24.680 1.00 95.31 177 HIS A N 1
ATOM 1425 C CA . HIS A 1 177 ? 7.856 -14.085 -24.478 1.00 95.31 177 HIS A CA 1
ATOM 1426 C C . HIS A 1 177 ? 8.832 -13.001 -24.970 1.00 95.31 177 HIS A C 1
ATOM 1428 O O . HIS A 1 177 ? 8.572 -12.361 -25.998 1.00 95.31 177 HIS A O 1
ATOM 1434 N N . LEU A 1 178 ? 9.971 -12.821 -24.285 1.00 92.75 178 LEU A N 1
ATOM 1435 C CA . LEU A 1 178 ? 10.979 -11.792 -24.607 1.00 92.75 178 LEU A CA 1
ATOM 1436 C C . LEU A 1 178 ? 11.507 -11.858 -26.046 1.00 92.75 178 LEU A C 1
ATOM 1438 O O . LEU A 1 178 ? 11.806 -10.826 -26.640 1.00 92.75 178 LEU A O 1
ATOM 1442 N N . SER A 1 179 ? 11.547 -13.048 -26.653 1.00 92.62 179 SER A N 1
ATOM 1443 C CA . SER A 1 179 ? 11.939 -13.213 -28.065 1.00 92.62 179 SER A CA 1
ATOM 1444 C C . SER A 1 179 ? 11.084 -12.391 -29.041 1.00 92.62 179 SER A C 1
ATOM 1446 O O . SER A 1 179 ? 11.529 -12.107 -30.151 1.00 92.62 179 SER A O 1
ATOM 1448 N N . THR A 1 180 ? 9.887 -11.946 -28.635 1.00 93.81 180 THR A N 1
ATOM 1449 C CA . THR A 1 180 ? 9.038 -11.044 -29.432 1.00 93.81 180 THR A CA 1
ATOM 1450 C C . THR A 1 180 ? 9.763 -9.745 -29.799 1.00 93.81 180 THR A C 1
ATOM 1452 O O . THR A 1 180 ? 9.559 -9.216 -30.898 1.00 93.81 180 THR A O 1
ATOM 1455 N N . PHE A 1 181 ? 10.623 -9.250 -28.905 1.00 95.38 181 PHE A N 1
ATOM 1456 C CA . PHE A 1 181 ? 11.330 -7.974 -29.035 1.00 95.38 181 PHE A CA 1
ATOM 1457 C C . PHE A 1 181 ? 12.659 -8.091 -29.774 1.00 95.38 181 PHE A C 1
ATOM 1459 O O . PHE A 1 181 ? 13.414 -7.127 -29.809 1.00 95.38 181 PHE A O 1
ATOM 1466 N N . HIS A 1 182 ? 12.941 -9.236 -30.393 1.00 94.81 182 HIS A N 1
ATOM 1467 C CA . HIS A 1 182 ? 14.158 -9.442 -31.164 1.00 94.81 182 HIS A CA 1
ATOM 1468 C C . HIS A 1 182 ? 13.839 -9.967 -32.567 1.00 94.81 182 HIS A C 1
ATOM 1470 O O . HIS A 1 182 ? 12.742 -10.470 -32.850 1.00 94.81 182 HIS A O 1
ATOM 1476 N N . THR A 1 183 ? 14.780 -9.790 -33.488 1.00 93.56 183 THR A N 1
ATOM 1477 C CA . THR A 1 183 ? 14.786 -10.463 -34.790 1.00 93.56 183 THR A CA 1
ATOM 1478 C C . THR A 1 183 ? 15.578 -11.773 -34.700 1.00 93.56 183 THR A C 1
ATOM 1480 O O . THR A 1 183 ? 16.395 -11.930 -33.787 1.00 93.56 183 THR A O 1
ATOM 1483 N N . PRO A 1 184 ? 15.387 -12.721 -35.636 1.00 92.44 184 PRO A N 1
ATOM 1484 C CA . PRO A 1 184 ? 16.194 -13.942 -35.690 1.00 92.44 184 PRO A CA 1
ATOM 1485 C C . PRO A 1 184 ? 17.707 -13.675 -35.724 1.00 92.44 184 PRO A C 1
ATOM 1487 O O . PRO A 1 184 ? 18.472 -14.400 -35.097 1.00 92.44 184 PRO A O 1
ATOM 1490 N N . GLU A 1 185 ? 18.140 -12.605 -36.392 1.00 92.25 185 GLU A N 1
ATOM 1491 C CA . GLU A 1 185 ? 19.550 -12.213 -36.506 1.00 92.25 185 GLU A CA 1
ATOM 1492 C C . GLU A 1 185 ? 20.133 -11.714 -35.176 1.00 92.25 185 GLU A C 1
ATOM 1494 O O . GLU A 1 185 ? 21.339 -11.805 -34.956 1.00 92.25 185 GLU A O 1
ATOM 1499 N N . GLN A 1 186 ? 19.288 -11.203 -34.276 1.00 92.69 186 GLN A N 1
ATOM 1500 C CA . GLN A 1 186 ? 19.694 -10.733 -32.949 1.00 92.69 186 GLN A CA 1
ATOM 1501 C C . GLN A 1 186 ? 19.799 -11.879 -31.933 1.00 92.69 186 GLN A C 1
ATOM 1503 O O . GLN A 1 186 ? 20.555 -11.767 -30.966 1.00 92.69 186 GLN A O 1
ATOM 1508 N N . MET A 1 187 ? 19.092 -12.995 -32.151 1.00 91.81 187 MET A N 1
ATOM 1509 C CA . MET A 1 187 ? 19.005 -14.110 -31.198 1.00 91.81 187 MET A CA 1
ATOM 1510 C C . MET A 1 187 ? 20.360 -14.666 -30.726 1.00 91.81 187 MET A C 1
ATOM 1512 O O . MET A 1 187 ? 20.488 -14.889 -29.522 1.00 91.81 187 MET A O 1
ATOM 1516 N N . PRO A 1 188 ? 21.404 -14.823 -31.569 1.00 93.31 188 PRO A N 1
ATOM 1517 C CA . PRO A 1 188 ? 22.706 -15.302 -31.098 1.00 93.31 188 PRO A CA 1
ATOM 1518 C C . PRO A 1 188 ? 23.336 -14.418 -30.008 1.00 93.31 188 PRO A C 1
ATOM 1520 O O . PRO A 1 188 ? 23.962 -14.932 -29.077 1.00 93.31 188 PRO A O 1
ATOM 1523 N N . ALA A 1 189 ? 23.148 -13.095 -30.090 1.00 92.06 189 ALA A N 1
ATOM 1524 C CA . ALA A 1 189 ? 23.617 -12.158 -29.070 1.00 92.06 189 ALA A CA 1
ATOM 1525 C C . ALA A 1 189 ? 22.801 -12.287 -27.774 1.00 92.06 189 ALA A C 1
ATOM 1527 O O . ALA A 1 189 ? 23.375 -12.285 -26.686 1.00 92.06 189 ALA A O 1
ATOM 1528 N N . ILE A 1 190 ? 21.482 -12.486 -27.887 1.00 92.69 190 ILE A N 1
ATOM 1529 C CA . ILE A 1 190 ? 20.594 -12.718 -26.735 1.00 92.69 190 ILE A CA 1
ATOM 1530 C C . ILE A 1 190 ? 20.964 -14.010 -26.014 1.00 92.69 190 ILE A C 1
ATOM 1532 O O . ILE A 1 190 ? 21.063 -14.043 -24.791 1.00 92.69 190 ILE A O 1
ATOM 1536 N N . GLU A 1 191 ? 21.230 -15.081 -26.756 1.00 92.50 191 GLU A N 1
ATOM 1537 C CA . GLU A 1 191 ? 21.672 -16.345 -26.176 1.00 92.50 191 GLU A CA 1
ATOM 1538 C C . GLU A 1 191 ? 23.018 -16.209 -25.457 1.00 92.50 191 GLU A C 1
ATOM 1540 O O . GLU A 1 191 ? 23.218 -16.809 -24.400 1.00 92.50 191 GLU A O 1
ATOM 1545 N N . ALA A 1 192 ? 23.947 -15.414 -26.000 1.00 93.38 192 ALA A N 1
ATOM 1546 C CA . ALA A 1 192 ? 25.210 -15.116 -25.332 1.00 93.38 192 ALA A CA 1
ATOM 1547 C C . ALA A 1 192 ? 24.994 -14.332 -24.027 1.00 93.38 192 ALA A C 1
ATOM 1549 O O . ALA A 1 192 ? 25.550 -14.719 -22.997 1.00 93.38 192 ALA A O 1
ATOM 1550 N N . ALA A 1 193 ? 24.136 -13.308 -24.050 1.00 93.06 193 ALA A N 1
ATOM 1551 C CA . ALA A 1 193 ? 23.752 -12.541 -22.868 1.00 93.06 193 ALA A CA 1
ATOM 1552 C C . ALA A 1 193 ? 23.078 -13.425 -21.804 1.00 93.06 193 ALA A C 1
ATOM 1554 O O . ALA A 1 193 ? 23.447 -13.379 -20.632 1.00 93.06 193 ALA A O 1
ATOM 1555 N N . ASN A 1 194 ? 22.168 -14.313 -22.212 1.00 92.00 194 ASN A N 1
ATOM 1556 C CA . ASN A 1 194 ? 21.504 -15.264 -21.320 1.00 92.00 194 ASN A CA 1
ATOM 1557 C C . ASN A 1 194 ? 22.494 -16.260 -20.702 1.00 92.00 194 ASN A C 1
ATOM 1559 O O . ASN A 1 194 ? 22.411 -16.550 -19.510 1.00 92.00 194 ASN A O 1
ATOM 1563 N N . ARG A 1 195 ? 23.468 -16.767 -21.472 1.00 93.25 195 ARG A N 1
ATOM 1564 C CA . ARG A 1 195 ? 24.534 -17.627 -20.926 1.00 93.25 195 ARG A CA 1
ATOM 1565 C C . ARG A 1 195 ? 25.385 -16.891 -19.895 1.00 93.25 195 ARG A C 1
ATOM 1567 O O . ARG A 1 195 ? 25.729 -17.486 -18.875 1.00 93.25 195 ARG A O 1
ATOM 1574 N N . GLN A 1 196 ? 25.715 -15.624 -20.146 1.00 93.81 196 GLN A N 1
ATOM 1575 C CA . GLN A 1 196 ? 26.425 -14.791 -19.178 1.00 93.81 196 GLN A CA 1
ATOM 1576 C C . GLN A 1 196 ? 25.593 -14.624 -17.908 1.00 93.81 196 GLN A C 1
ATOM 1578 O O . GLN A 1 196 ? 26.064 -15.008 -16.843 1.00 93.81 196 GLN A O 1
ATOM 1583 N N . LEU A 1 197 ? 24.339 -14.188 -18.030 1.00 93.44 197 LEU A N 1
ATOM 1584 C CA . LEU A 1 197 ? 23.414 -14.041 -16.910 1.00 93.44 197 LEU A CA 1
ATOM 1585 C C . LEU A 1 197 ? 23.325 -15.314 -16.057 1.00 93.44 197 LEU A C 1
ATOM 1587 O O . LEU A 1 197 ? 23.411 -15.244 -14.836 1.00 93.44 197 LEU A O 1
ATOM 1591 N N . GLN A 1 198 ? 23.200 -16.490 -16.678 1.00 90.31 198 GLN A N 1
ATOM 1592 C CA . GLN A 1 198 ? 23.131 -17.754 -15.938 1.00 90.31 198 GLN A CA 1
ATOM 1593 C C . GLN A 1 198 ? 24.432 -18.107 -15.207 1.00 90.31 198 GLN A C 1
ATOM 1595 O O . GLN A 1 198 ? 24.381 -18.798 -14.188 1.00 90.31 198 GLN A O 1
ATOM 1600 N N . LYS A 1 199 ? 25.583 -17.647 -15.713 1.00 91.69 199 LYS A N 1
ATOM 1601 C CA . LYS A 1 199 ? 26.906 -17.908 -15.136 1.00 91.69 199 LYS A CA 1
ATOM 1602 C C . LYS A 1 199 ? 27.273 -16.919 -14.025 1.00 91.69 199 LYS A C 1
ATOM 1604 O O . LYS A 1 199 ? 27.809 -17.353 -13.011 1.00 91.69 199 LYS A O 1
ATOM 1609 N N . SER A 1 200 ? 27.038 -15.620 -14.223 1.00 91.81 200 SER A N 1
ATOM 1610 C CA . SER A 1 200 ? 27.421 -14.552 -13.282 1.00 91.81 200 SER A CA 1
ATOM 1611 C C . SER A 1 200 ? 26.285 -14.071 -12.381 1.00 91.81 200 SER A C 1
ATOM 1613 O O . SER A 1 200 ? 26.559 -13.412 -11.387 1.00 91.81 200 SER A O 1
ATOM 1615 N N . GLY A 1 201 ? 25.027 -14.381 -12.700 1.00 91.50 201 GLY A N 1
ATOM 1616 C CA . GLY A 1 201 ? 23.847 -13.839 -12.013 1.00 91.50 201 GLY A CA 1
ATOM 1617 C C . GLY A 1 201 ? 23.373 -12.490 -12.562 1.00 91.50 201 GLY A C 1
ATOM 1618 O O . GLY A 1 201 ? 22.247 -12.080 -12.278 1.00 91.50 201 GLY A O 1
ATOM 1619 N N . GLU A 1 202 ? 24.188 -11.845 -13.398 1.00 95.12 202 GLU A N 1
ATOM 1620 C CA . GLU A 1 202 ? 23.911 -10.553 -14.025 1.00 95.12 202 GLU A CA 1
ATOM 1621 C C . GLU A 1 202 ? 24.455 -10.473 -15.460 1.00 95.12 202 GLU A C 1
ATOM 1623 O O . GLU A 1 202 ? 25.418 -11.160 -15.820 1.00 95.12 202 GLU A O 1
ATOM 1628 N N . PHE A 1 203 ? 23.850 -9.610 -16.271 1.00 96.69 203 PHE A N 1
ATOM 1629 C CA . PHE A 1 203 ? 24.333 -9.201 -17.586 1.00 96.69 203 PHE A CA 1
ATOM 1630 C C . PHE A 1 203 ? 24.229 -7.681 -17.716 1.00 96.69 203 PHE A C 1
ATOM 1632 O O . PHE A 1 203 ? 23.199 -7.096 -17.386 1.00 96.69 203 PHE A O 1
ATOM 1639 N N . HIS A 1 204 ? 25.273 -7.056 -18.253 1.00 96.56 204 HIS A N 1
ATOM 1640 C CA . HIS A 1 204 ? 25.274 -5.647 -18.623 1.00 96.56 204 HIS A CA 1
ATOM 1641 C C . HIS A 1 204 ? 25.866 -5.495 -20.020 1.00 96.56 204 HIS A C 1
ATOM 1643 O O . HIS A 1 204 ? 26.951 -6.014 -20.291 1.00 96.56 204 HIS A O 1
ATOM 1649 N N . GLY A 1 205 ? 25.167 -4.789 -20.903 1.00 95.56 205 GLY A N 1
ATOM 1650 C CA . GLY A 1 205 ? 25.659 -4.566 -22.255 1.00 95.56 205 GLY A CA 1
ATOM 1651 C C . GLY A 1 205 ? 24.606 -4.038 -23.211 1.00 95.56 205 GLY A C 1
ATOM 1652 O O . GLY A 1 205 ? 23.439 -3.864 -22.863 1.00 95.56 205 GLY A O 1
ATOM 1653 N N . GLU A 1 206 ? 25.045 -3.773 -24.436 1.00 95.81 206 GLU A N 1
ATOM 1654 C CA . GLU A 1 206 ? 24.161 -3.314 -25.498 1.00 95.81 206 GLU A CA 1
ATOM 1655 C C . GLU A 1 206 ? 23.436 -4.485 -26.154 1.00 95.81 206 GLU A C 1
ATOM 1657 O O . GLU A 1 206 ? 24.059 -5.446 -26.608 1.00 95.81 206 GLU A O 1
ATOM 1662 N N . ILE A 1 207 ? 22.117 -4.369 -26.252 1.00 95.00 207 ILE A N 1
ATOM 1663 C CA . ILE A 1 207 ? 21.251 -5.309 -26.950 1.00 95.00 207 ILE A CA 1
ATOM 1664 C C . ILE A 1 207 ? 20.353 -4.523 -27.895 1.00 95.00 207 ILE A C 1
ATOM 1666 O O . ILE A 1 207 ? 19.804 -3.479 -27.547 1.00 95.00 207 ILE A O 1
ATOM 1670 N N . TRP A 1 208 ? 20.194 -5.030 -29.110 1.00 95.12 208 TRP A N 1
ATOM 1671 C CA . TRP A 1 208 ? 19.287 -4.437 -30.080 1.00 95.12 208 TRP A CA 1
ATOM 1672 C C . TRP A 1 208 ? 17.893 -5.043 -29.945 1.00 95.12 208 TRP A C 1
ATOM 1674 O O . TRP A 1 208 ? 17.733 -6.267 -29.896 1.00 95.12 208 TRP A O 1
ATOM 1684 N N . HIS A 1 209 ? 16.893 -4.169 -29.888 1.00 96.06 209 HIS A N 1
ATOM 1685 C CA . HIS A 1 209 ? 15.482 -4.517 -29.763 1.00 96.06 209 HIS A CA 1
ATOM 1686 C C . HIS A 1 209 ? 14.718 -4.160 -31.032 1.00 96.06 209 HIS A C 1
ATOM 1688 O O . HIS A 1 209 ? 15.157 -3.346 -31.845 1.00 96.06 209 HIS A O 1
ATOM 1694 N N . LYS A 1 210 ? 13.543 -4.765 -31.171 1.00 96.56 210 LYS A N 1
ATOM 1695 C CA . LYS A 1 210 ? 12.578 -4.568 -32.244 1.00 96.56 210 LYS A CA 1
ATOM 1696 C C . LYS A 1 210 ? 11.263 -4.064 -31.657 1.00 96.56 210 LYS A C 1
ATOM 1698 O O . LYS A 1 210 ? 10.662 -4.724 -30.804 1.00 96.56 210 LYS A O 1
ATOM 1703 N N . ARG A 1 211 ? 10.797 -2.911 -32.136 1.00 96.75 211 ARG A N 1
ATOM 1704 C CA . ARG A 1 211 ? 9.474 -2.361 -31.803 1.00 96.75 211 ARG A CA 1
ATOM 1705 C C . ARG A 1 211 ? 8.366 -3.093 -32.566 1.00 96.75 211 ARG A C 1
ATOM 1707 O O . ARG A 1 211 ? 8.622 -3.882 -33.475 1.00 96.75 211 ARG A O 1
ATOM 1714 N N . LYS A 1 212 ? 7.109 -2.828 -32.207 1.00 96.25 212 LYS A N 1
ATOM 1715 C CA . LYS A 1 212 ? 5.918 -3.401 -32.860 1.00 96.25 212 LYS A CA 1
ATOM 1716 C C . LYS A 1 212 ? 5.853 -3.123 -34.363 1.00 96.25 212 LYS A C 1
ATOM 1718 O O . LYS A 1 212 ? 5.438 -3.992 -35.123 1.00 96.25 212 LYS A O 1
ATOM 1723 N N . ASP A 1 213 ? 6.269 -1.932 -34.780 1.00 95.94 213 ASP A N 1
ATOM 1724 C CA . ASP A 1 213 ? 6.314 -1.508 -36.184 1.00 95.94 213 ASP A CA 1
ATOM 1725 C C . ASP A 1 213 ? 7.497 -2.107 -36.974 1.00 95.94 213 ASP A C 1
ATOM 1727 O O . ASP A 1 213 ? 7.626 -1.864 -38.171 1.00 95.94 213 ASP A O 1
ATOM 1731 N N . GLY A 1 214 ? 8.349 -2.904 -36.318 1.00 94.75 214 GLY A N 1
ATOM 1732 C CA . GLY A 1 214 ? 9.533 -3.524 -36.906 1.00 94.75 214 GLY A CA 1
ATOM 1733 C C . GLY A 1 214 ? 10.798 -2.669 -36.835 1.00 94.75 214 GLY A C 1
ATOM 1734 O O . GLY A 1 214 ? 11.864 -3.164 -37.199 1.00 94.75 214 GLY A O 1
ATOM 1735 N N . THR A 1 215 ? 10.726 -1.427 -36.345 1.00 96.00 215 THR A N 1
ATOM 1736 C CA . THR A 1 215 ? 11.914 -0.582 -36.179 1.00 96.00 215 THR A CA 1
ATOM 1737 C C . THR A 1 215 ? 12.874 -1.184 -35.158 1.00 96.00 215 THR A C 1
ATOM 1739 O O . THR A 1 215 ? 12.471 -1.718 -34.120 1.00 96.00 215 THR A O 1
ATOM 1742 N N . ILE A 1 216 ? 14.165 -1.104 -35.471 1.00 96.62 216 ILE A N 1
ATOM 1743 C CA . ILE A 1 216 ? 15.243 -1.630 -34.639 1.00 96.62 216 ILE A CA 1
ATOM 1744 C C . ILE A 1 216 ? 15.904 -0.476 -33.897 1.00 96.62 216 ILE A C 1
ATOM 1746 O O . ILE A 1 216 ? 16.214 0.549 -34.504 1.00 96.62 216 ILE A O 1
ATOM 1750 N N . PHE A 1 217 ? 16.129 -0.639 -32.595 1.00 96.06 217 PHE A N 1
ATOM 1751 C CA . PHE A 1 217 ? 16.786 0.373 -31.774 1.00 96.06 217 PHE A CA 1
ATOM 1752 C C . PHE A 1 217 ? 17.830 -0.248 -30.837 1.00 96.06 217 PHE A C 1
ATOM 1754 O O . PHE A 1 217 ? 17.644 -1.377 -30.368 1.00 96.06 217 PHE A O 1
ATOM 1761 N N . PRO A 1 218 ? 18.948 0.453 -30.584 1.00 96.44 218 PRO A N 1
ATOM 1762 C CA . PRO A 1 218 ? 19.950 0.015 -29.631 1.00 96.44 218 PRO A CA 1
ATOM 1763 C C . PRO A 1 218 ? 19.472 0.311 -28.207 1.00 96.44 218 PRO A C 1
ATOM 1765 O O . PRO A 1 218 ? 18.997 1.408 -27.908 1.00 96.44 218 PRO A O 1
ATOM 1768 N N . SER A 1 219 ? 19.643 -0.653 -27.311 1.00 96.56 219 SER A N 1
ATOM 1769 C CA . SER A 1 219 ? 19.363 -0.482 -25.891 1.00 96.56 219 SER A CA 1
ATOM 1770 C C . SER A 1 219 ? 20.585 -0.830 -25.053 1.00 96.56 219 SER A C 1
ATOM 1772 O O . SER A 1 219 ? 21.306 -1.775 -25.370 1.00 96.56 219 SER A O 1
ATOM 1774 N N . LEU A 1 220 ? 20.829 -0.066 -23.991 1.00 97.06 220 LEU A N 1
ATOM 1775 C CA . LEU A 1 220 ? 21.778 -0.441 -22.948 1.00 97.06 220 LEU A CA 1
ATOM 1776 C C . LEU A 1 220 ? 20.999 -1.164 -21.854 1.00 97.06 220 LEU A C 1
ATOM 1778 O O . LEU A 1 220 ? 20.128 -0.556 -21.233 1.00 97.06 220 LEU A O 1
ATOM 1782 N N . MET A 1 221 ? 21.291 -2.446 -21.649 1.00 96.12 221 MET A N 1
ATOM 1783 C CA . MET A 1 221 ? 20.555 -3.307 -20.731 1.00 96.12 221 MET A CA 1
ATOM 1784 C C . MET A 1 221 ? 21.340 -3.627 -19.464 1.00 96.12 221 MET A C 1
ATOM 1786 O O . MET A 1 221 ? 22.565 -3.776 -19.480 1.00 96.12 221 MET A O 1
ATOM 1790 N N . HIS A 1 222 ? 20.596 -3.820 -18.381 1.00 97.25 222 HIS A N 1
ATOM 1791 C CA . HIS A 1 222 ? 21.055 -4.503 -17.185 1.00 97.25 222 HIS A CA 1
ATOM 1792 C C . HIS A 1 222 ? 20.025 -5.561 -16.783 1.00 97.25 222 HIS A C 1
ATOM 1794 O O . HIS A 1 222 ? 18.873 -5.238 -16.503 1.00 97.25 222 HIS A O 1
ATOM 1800 N N . ASN A 1 223 ? 20.445 -6.823 -16.748 1.00 96.62 223 ASN A N 1
ATOM 1801 C CA . ASN A 1 223 ? 19.600 -7.954 -16.386 1.00 96.62 223 ASN A CA 1
ATOM 1802 C C . ASN A 1 223 ? 20.168 -8.647 -15.151 1.00 96.62 223 ASN A C 1
ATOM 1804 O O . ASN A 1 223 ? 21.375 -8.873 -15.080 1.00 96.62 223 ASN A O 1
ATOM 1808 N N . SER A 1 224 ? 19.307 -9.054 -14.224 1.00 97.00 224 SER A N 1
ATOM 1809 C CA . SER A 1 224 ? 19.692 -9.851 -13.061 1.00 97.00 224 SER A CA 1
ATOM 1810 C C . SER A 1 224 ? 18.694 -10.971 -12.786 1.00 97.00 224 SER A C 1
ATOM 1812 O O . SER A 1 224 ? 17.502 -10.881 -13.098 1.00 97.00 224 SER A O 1
ATOM 1814 N N . ILE A 1 225 ? 19.195 -12.068 -12.218 1.00 96.38 225 ILE A N 1
ATOM 1815 C CA . ILE A 1 225 ? 18.352 -13.186 -11.790 1.00 96.38 225 ILE A CA 1
ATOM 1816 C C . ILE A 1 225 ? 17.531 -12.750 -10.575 1.00 96.38 225 ILE A C 1
ATOM 1818 O O . ILE A 1 225 ? 18.073 -12.232 -9.600 1.00 96.38 225 ILE A O 1
ATOM 1822 N N . LEU A 1 226 ? 16.224 -13.004 -10.621 1.00 95.06 226 LEU A N 1
ATOM 1823 C CA . LEU A 1 226 ? 15.326 -12.774 -9.499 1.00 95.06 226 LEU A CA 1
ATOM 1824 C C . LEU A 1 226 ? 15.264 -14.034 -8.626 1.00 95.06 226 LEU A C 1
ATOM 1826 O O . LEU A 1 226 ? 15.022 -15.134 -9.136 1.00 95.06 226 LEU A O 1
ATOM 1830 N N . LEU A 1 227 ? 15.489 -13.866 -7.322 1.00 94.50 227 LEU A N 1
ATOM 1831 C CA . LEU A 1 227 ? 15.473 -14.938 -6.326 1.00 94.50 227 LEU A CA 1
ATOM 1832 C C . LEU A 1 227 ? 14.292 -14.765 -5.362 1.00 94.50 227 LEU A C 1
ATOM 1834 O O . LEU A 1 227 ? 13.901 -13.634 -5.073 1.00 94.50 227 LEU A O 1
ATOM 1838 N N . ASP A 1 228 ? 13.745 -15.873 -4.864 1.00 93.88 228 ASP A N 1
ATOM 1839 C CA . ASP A 1 228 ? 12.838 -15.863 -3.712 1.00 93.88 228 ASP A CA 1
ATOM 1840 C C . ASP A 1 228 ? 13.602 -15.772 -2.375 1.00 93.88 228 ASP A C 1
ATOM 1842 O O . ASP A 1 228 ? 14.835 -15.819 -2.333 1.00 93.88 228 ASP A O 1
ATOM 1846 N N . ASP A 1 229 ? 12.863 -15.684 -1.265 1.00 94.19 229 ASP A N 1
ATOM 1847 C CA . ASP A 1 229 ? 13.427 -15.636 0.095 1.00 94.19 229 ASP A CA 1
ATOM 1848 C C . ASP A 1 229 ? 14.239 -16.897 0.463 1.00 94.19 229 ASP A C 1
ATOM 1850 O O . ASP A 1 229 ? 15.058 -16.869 1.382 1.00 94.19 229 ASP A O 1
ATOM 1854 N N . GLY A 1 230 ? 14.021 -18.010 -0.244 1.00 94.31 230 GLY A N 1
ATOM 1855 C CA . GLY A 1 230 ? 14.767 -19.259 -0.095 1.00 94.31 230 GLY A CA 1
ATOM 1856 C C . GLY A 1 230 ? 16.032 -19.335 -0.956 1.00 94.31 230 GLY A C 1
ATOM 1857 O O . GLY A 1 230 ? 16.764 -20.320 -0.864 1.00 94.31 230 GLY A O 1
ATOM 1858 N N . GLY A 1 231 ? 16.301 -18.322 -1.785 1.00 92.88 231 GLY A N 1
ATOM 1859 C CA . GLY A 1 231 ? 17.418 -18.297 -2.728 1.00 92.88 231 GLY A CA 1
ATOM 1860 C C . GLY A 1 231 ? 17.173 -19.084 -4.020 1.00 92.88 231 GLY A C 1
ATOM 1861 O O . GLY A 1 231 ? 18.110 -19.280 -4.798 1.00 92.88 231 GLY A O 1
ATOM 1862 N N . ASN A 1 232 ? 15.945 -19.536 -4.282 1.00 95.06 232 ASN A N 1
ATOM 1863 C CA . ASN A 1 232 ? 15.601 -20.204 -5.533 1.00 95.06 232 ASN A CA 1
ATOM 1864 C C . ASN A 1 232 ? 15.387 -19.176 -6.640 1.00 95.06 232 ASN A C 1
ATOM 1866 O O . ASN A 1 232 ? 14.805 -18.114 -6.422 1.00 95.06 232 ASN A O 1
ATOM 1870 N N . LYS A 1 233 ? 15.809 -19.516 -7.860 1.00 94.62 233 LYS A N 1
ATOM 1871 C CA . LYS A 1 233 ? 15.533 -18.695 -9.043 1.00 94.62 233 LYS A CA 1
ATOM 1872 C C . LYS A 1 233 ? 14.037 -18.724 -9.342 1.00 94.62 233 LYS A C 1
ATOM 1874 O O . LYS A 1 233 ? 13.480 -19.803 -9.518 1.00 94.62 233 LYS A O 1
ATOM 1879 N N . ILE A 1 234 ? 13.426 -17.551 -9.462 1.00 95.62 234 ILE A N 1
ATOM 1880 C CA . ILE A 1 234 ? 12.002 -17.399 -9.805 1.00 95.62 234 ILE A CA 1
ATOM 1881 C C . ILE A 1 234 ? 11.776 -16.629 -11.108 1.00 95.62 234 ILE A C 1
ATOM 1883 O O . ILE A 1 234 ? 10.649 -16.550 -11.587 1.00 95.62 234 ILE A O 1
ATOM 1887 N N . GLY A 1 235 ? 12.835 -16.069 -11.693 1.00 95.50 235 GLY A N 1
ATOM 1888 C CA . GLY A 1 235 ? 12.745 -15.329 -12.942 1.00 95.50 235 GLY A CA 1
ATOM 1889 C C . GLY A 1 235 ? 13.962 -14.452 -13.195 1.00 95.50 235 GLY A C 1
ATOM 1890 O O . GLY A 1 235 ? 15.047 -14.676 -12.652 1.00 95.50 235 GLY A O 1
ATOM 1891 N N . MET A 1 236 ? 13.759 -13.422 -14.007 1.00 95.88 236 MET A N 1
ATOM 1892 C CA . MET A 1 236 ? 14.746 -12.388 -14.310 1.00 95.88 236 MET A CA 1
ATOM 1893 C C . MET A 1 236 ? 14.068 -11.022 -14.317 1.00 95.88 236 MET A C 1
ATOM 1895 O O . MET A 1 236 ? 12.943 -10.885 -14.798 1.00 95.88 236 MET A O 1
ATOM 1899 N N . ILE A 1 237 ? 14.781 -10.005 -13.842 1.00 96.75 237 ILE A N 1
ATOM 1900 C CA . ILE A 1 237 ? 14.440 -8.602 -14.067 1.00 96.75 237 ILE A CA 1
ATOM 1901 C C . ILE A 1 237 ? 15.432 -8.001 -15.061 1.00 96.75 237 ILE A C 1
ATOM 1903 O O . ILE A 1 237 ? 16.635 -8.237 -14.965 1.00 96.75 237 ILE A O 1
ATOM 1907 N N . GLY A 1 238 ? 14.917 -7.243 -16.022 1.00 96.38 238 GLY A N 1
ATOM 1908 C CA . GLY A 1 238 ? 15.703 -6.480 -16.978 1.00 96.38 238 GLY A CA 1
ATOM 1909 C C . GLY A 1 238 ? 15.304 -5.014 -16.950 1.00 96.38 238 GLY A C 1
ATOM 1910 O O . GLY A 1 238 ? 14.112 -4.690 -16.977 1.00 96.38 238 GLY A O 1
ATOM 1911 N N . THR A 1 239 ? 16.297 -4.134 -16.916 1.00 97.31 239 THR A N 1
ATOM 1912 C CA . THR A 1 239 ? 16.126 -2.710 -17.197 1.00 97.31 239 THR A CA 1
ATOM 1913 C C . THR A 1 239 ? 16.836 -2.357 -18.491 1.00 97.31 239 THR A C 1
ATOM 1915 O O . THR A 1 239 ? 17.841 -2.975 -18.856 1.00 97.31 239 THR A O 1
ATOM 1918 N N . PHE A 1 240 ? 16.305 -1.381 -19.220 1.00 96.81 240 PHE A N 1
ATOM 1919 C CA . PHE A 1 240 ? 16.974 -0.867 -20.401 1.00 96.81 240 PHE A CA 1
ATOM 1920 C C . PHE A 1 240 ? 16.748 0.626 -20.603 1.00 96.81 240 PHE A C 1
ATOM 1922 O O . PHE A 1 240 ? 15.709 1.189 -20.246 1.00 96.81 240 PHE A O 1
ATOM 1929 N N . ILE A 1 241 ? 17.722 1.235 -21.268 1.00 96.38 241 ILE A N 1
ATOM 1930 C CA . ILE A 1 241 ? 17.660 2.602 -21.775 1.00 96.38 241 ILE A CA 1
ATOM 1931 C C . ILE A 1 241 ? 17.785 2.539 -23.292 1.00 96.38 241 ILE A C 1
ATOM 1933 O O . ILE A 1 241 ? 18.693 1.889 -23.810 1.00 96.38 241 ILE A O 1
ATOM 1937 N N . ASP A 1 242 ? 16.888 3.212 -24.007 1.00 96.06 242 ASP A N 1
ATOM 1938 C CA . ASP A 1 242 ? 17.051 3.447 -25.441 1.00 96.06 242 ASP A CA 1
ATOM 1939 C C . ASP A 1 242 ? 18.204 4.439 -25.657 1.00 96.06 242 ASP A C 1
ATOM 1941 O O . ASP A 1 242 ? 18.147 5.587 -25.213 1.00 96.06 242 ASP A O 1
ATOM 1945 N N . ILE A 1 243 ? 19.270 3.984 -26.316 1.00 96.25 243 ILE A N 1
ATOM 1946 C CA . ILE A 1 243 ? 20.479 4.781 -26.562 1.00 96.25 243 ILE A CA 1
ATOM 1947 C C . ILE A 1 243 ? 20.549 5.301 -28.003 1.00 96.25 243 ILE A C 1
ATOM 1949 O O . ILE A 1 243 ? 21.625 5.683 -28.461 1.00 96.25 243 ILE A O 1
ATOM 1953 N N . THR A 1 244 ? 19.422 5.341 -28.725 1.00 94.88 244 THR A N 1
ATOM 1954 C CA . THR A 1 244 ? 19.355 5.825 -30.116 1.00 94.88 244 THR A CA 1
ATOM 1955 C C . THR A 1 244 ? 19.955 7.224 -30.260 1.00 94.88 244 THR A C 1
ATOM 1957 O O . THR A 1 244 ? 20.850 7.427 -31.077 1.00 94.88 244 THR A O 1
ATOM 1960 N N . GLU A 1 245 ? 19.506 8.184 -29.447 1.00 93.50 245 GLU A N 1
ATOM 1961 C CA . GLU A 1 245 ? 19.982 9.574 -29.527 1.00 93.50 245 GLU A CA 1
ATOM 1962 C C . GLU A 1 245 ? 21.455 9.705 -29.129 1.00 93.50 245 GLU A C 1
ATOM 1964 O O . GLU A 1 245 ? 22.204 10.462 -29.743 1.00 93.50 245 GLU A O 1
ATOM 1969 N N . ARG A 1 246 ? 21.903 8.898 -28.159 1.00 94.00 246 ARG A N 1
ATOM 1970 C CA . ARG A 1 246 ? 23.314 8.842 -27.770 1.00 94.00 246 ARG A CA 1
ATOM 1971 C C . ARG A 1 246 ? 24.190 8.365 -28.931 1.00 94.00 246 ARG A C 1
ATOM 1973 O O . ARG A 1 246 ? 25.198 9.001 -29.215 1.00 94.00 246 ARG A O 1
ATOM 1980 N N . LYS A 1 247 ? 23.799 7.287 -29.618 1.00 92.56 247 LYS A N 1
ATOM 1981 C CA . LYS A 1 247 ? 24.567 6.764 -30.757 1.00 92.56 247 LYS A CA 1
ATOM 1982 C C . LYS A 1 247 ? 24.602 7.733 -31.935 1.00 92.56 247 LYS A C 1
ATOM 1984 O O . LYS A 1 247 ? 25.658 7.901 -32.531 1.00 92.56 247 LYS A O 1
ATOM 1989 N N . LYS A 1 248 ? 23.489 8.417 -32.230 1.00 92.31 248 LYS A N 1
ATOM 1990 C CA . LYS A 1 248 ? 23.465 9.471 -33.260 1.00 92.31 248 LYS A CA 1
ATOM 1991 C C . LYS A 1 248 ? 24.474 10.578 -32.954 1.00 92.31 248 LYS A C 1
ATOM 1993 O O . LYS A 1 248 ? 25.255 10.939 -33.826 1.00 92.31 248 LYS A O 1
ATOM 1998 N N . ALA A 1 249 ? 24.506 11.060 -31.711 1.00 91.81 249 ALA A N 1
ATOM 1999 C CA . ALA A 1 249 ? 25.464 12.081 -31.294 1.00 91.81 249 ALA A CA 1
ATOM 2000 C C . ALA A 1 249 ? 26.924 11.589 -31.376 1.00 91.81 249 ALA A C 1
ATOM 2002 O O . ALA A 1 249 ? 27.805 12.333 -31.805 1.00 91.81 249 ALA A O 1
ATOM 2003 N N . GLU A 1 250 ? 27.193 10.335 -30.995 1.00 92.44 250 GLU A N 1
ATOM 2004 C CA . GLU A 1 250 ? 28.525 9.722 -31.113 1.00 92.44 250 GLU A CA 1
ATOM 2005 C C . GLU A 1 250 ? 28.974 9.601 -32.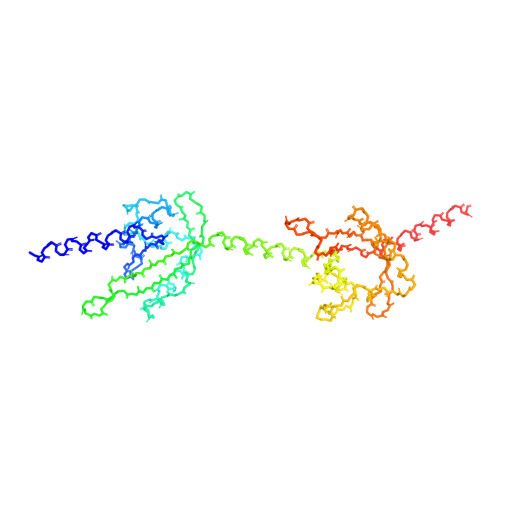584 1.00 92.44 250 GLU A C 1
ATOM 2007 O O . GLU A 1 250 ? 30.120 9.925 -32.903 1.00 92.44 250 GLU A O 1
ATOM 2012 N N . ASP A 1 251 ? 28.078 9.205 -33.493 1.00 91.19 251 ASP A N 1
ATOM 2013 C CA . ASP A 1 251 ? 28.370 9.108 -34.928 1.00 91.19 251 ASP A CA 1
ATOM 2014 C C . ASP A 1 251 ? 28.590 10.480 -35.586 1.00 91.19 251 ASP A C 1
ATOM 2016 O O . ASP A 1 251 ? 29.511 10.626 -36.392 1.00 91.19 251 ASP A O 1
ATOM 2020 N N . GLU A 1 252 ? 27.811 11.503 -35.222 1.00 91.31 252 GLU A N 1
ATOM 2021 C CA . GLU A 1 252 ? 28.014 12.880 -35.699 1.00 91.31 252 GLU A CA 1
ATOM 2022 C C . GLU A 1 252 ? 29.384 13.430 -35.274 1.00 91.31 252 GLU A C 1
ATOM 2024 O O . GLU A 1 252 ? 30.116 14.005 -36.086 1.00 91.31 252 GLU A O 1
ATOM 2029 N N . LEU A 1 253 ? 29.772 13.209 -34.014 1.00 91.06 253 LEU A N 1
ATOM 2030 C CA . LEU A 1 253 ? 31.085 13.603 -33.500 1.00 91.06 253 LEU A CA 1
ATOM 2031 C C . LEU A 1 253 ? 32.222 12.846 -34.186 1.00 91.06 253 LEU A C 1
ATOM 2033 O O . LEU A 1 253 ? 33.260 13.443 -34.492 1.00 91.06 253 LEU A O 1
ATOM 2037 N N . ARG A 1 254 ? 32.039 11.548 -34.443 1.00 90.44 254 ARG A N 1
ATOM 2038 C CA . ARG A 1 254 ? 33.014 10.730 -35.167 1.00 90.44 254 ARG A CA 1
ATOM 2039 C C . ARG A 1 254 ? 33.197 11.236 -36.594 1.00 90.44 254 ARG A C 1
ATOM 2041 O O . ARG A 1 254 ? 34.333 11.458 -37.003 1.00 90.44 254 ARG A O 1
ATOM 2048 N N . LEU A 1 255 ? 32.105 11.511 -37.307 1.00 88.81 255 LEU A N 1
ATOM 2049 C CA . LEU A 1 255 ? 32.149 12.044 -38.668 1.00 88.81 255 LEU A CA 1
ATOM 2050 C C . LEU A 1 255 ? 32.833 13.418 -38.722 1.00 88.81 255 LEU A C 1
ATOM 2052 O O . LEU A 1 255 ? 33.705 13.637 -39.561 1.00 88.81 255 LEU A O 1
ATOM 2056 N N . HIS A 1 256 ? 32.500 14.335 -37.808 1.00 86.88 256 HIS A N 1
ATOM 2057 C CA . HIS A 1 256 ? 33.184 15.629 -37.718 1.00 86.88 256 HIS A CA 1
ATOM 2058 C C . HIS A 1 256 ? 34.684 15.478 -37.428 1.00 86.88 256 HIS A C 1
ATOM 2060 O O . HIS A 1 256 ? 35.498 16.194 -38.012 1.00 86.88 256 HIS A O 1
ATOM 2066 N N . SER A 1 257 ? 35.057 14.533 -36.562 1.00 85.62 257 SER A N 1
ATOM 2067 C CA . SER A 1 257 ? 36.457 14.268 -36.212 1.00 85.62 257 SER A CA 1
ATOM 2068 C C . SER A 1 257 ? 37.240 13.667 -37.389 1.00 85.62 257 SER A C 1
ATOM 2070 O O . SER A 1 257 ? 38.373 14.074 -37.646 1.00 85.62 257 SER A O 1
ATOM 2072 N N . GLU A 1 258 ? 36.633 12.747 -38.146 1.00 85.75 258 GLU A N 1
ATOM 2073 C CA . GLU A 1 258 ? 37.204 12.164 -39.370 1.00 85.75 258 GLU A CA 1
ATOM 2074 C C . GLU A 1 258 ? 37.382 13.222 -40.478 1.00 85.75 258 GLU A C 1
ATOM 2076 O O . GLU A 1 258 ? 38.391 13.209 -41.183 1.00 85.75 258 GLU A O 1
ATOM 2081 N N . ILE A 1 259 ? 36.456 14.182 -40.602 1.00 84.94 259 ILE A N 1
ATOM 2082 C CA . ILE A 1 259 ? 36.574 15.309 -41.545 1.00 84.94 259 ILE A CA 1
ATOM 2083 C C . ILE A 1 259 ? 37.707 16.260 -41.136 1.00 84.94 259 ILE A C 1
ATOM 2085 O O . ILE A 1 259 ? 38.493 16.660 -41.989 1.00 84.94 259 ILE A O 1
ATOM 2089 N N . MET A 1 260 ? 37.826 16.605 -39.848 1.00 75.06 260 MET A N 1
ATOM 2090 C CA . MET A 1 260 ? 38.890 17.503 -39.376 1.00 75.06 260 MET A CA 1
ATOM 2091 C C . MET A 1 260 ? 40.289 16.877 -39.409 1.00 75.06 260 MET A C 1
ATOM 2093 O O . MET A 1 260 ? 41.264 17.609 -39.515 1.00 75.06 260 MET A O 1
ATOM 2097 N N . THR A 1 261 ? 40.403 15.550 -39.316 1.00 74.75 261 THR A N 1
ATOM 2098 C CA . THR A 1 261 ? 41.703 14.849 -39.354 1.00 74.75 261 THR A CA 1
ATOM 2099 C C . THR A 1 261 ? 42.214 14.640 -40.789 1.00 74.75 261 THR A C 1
ATOM 2101 O O . THR A 1 261 ? 43.404 14.415 -40.989 1.00 74.75 261 THR A O 1
ATOM 2104 N N . ASN A 1 262 ? 41.331 14.721 -41.792 1.00 64.62 262 ASN A N 1
ATOM 2105 C CA . ASN A 1 262 ? 41.659 14.578 -43.218 1.00 64.62 262 ASN A CA 1
ATOM 2106 C C . ASN A 1 262 ? 41.837 15.926 -43.958 1.00 64.62 262 ASN A C 1
ATOM 2108 O O . ASN A 1 262 ? 41.940 15.930 -45.188 1.00 64.62 262 ASN A O 1
ATOM 2112 N N . LEU A 1 263 ? 41.858 17.048 -43.227 1.00 53.22 263 LEU A N 1
ATOM 2113 C CA . LEU A 1 263 ? 42.186 18.404 -43.699 1.00 53.22 263 LEU A CA 1
ATOM 2114 C C . LEU A 1 263 ? 43.590 18.803 -43.230 1.00 53.22 263 LEU A C 1
ATOM 2116 O O . LEU A 1 263 ? 44.286 19.478 -44.021 1.00 53.22 263 LEU A O 1
#

Solvent-accessible surface area (backbone atoms only — not comparable to full-atom values): 13939 Å² total; per-residue (Å²): 112,69,70,60,53,50,51,53,51,52,52,51,50,51,50,53,52,46,66,33,89,48,21,33,43,23,28,39,97,86,40,24,27,71,45,68,26,49,36,32,31,67,70,36,62,51,56,71,84,78,43,56,68,36,51,54,60,77,40,32,40,79,89,43,42,64,57,46,56,56,51,52,53,49,31,70,74,68,40,48,49,73,75,48,70,47,55,30,43,28,71,88,68,52,75,44,33,35,35,31,35,32,38,58,42,60,44,100,84,70,44,88,55,32,36,50,30,40,36,43,84,40,37,68,61,52,51,52,53,51,50,53,52,49,52,51,52,50,56,39,68,33,82,48,21,36,39,29,24,38,83,88,37,29,33,75,46,66,24,57,31,33,27,58,72,33,63,45,62,67,81,75,46,65,62,39,46,62,69,71,35,40,52,82,87,45,43,66,58,50,54,50,46,51,53,41,24,74,73,71,45,41,35,76,49,80,47,66,36,32,28,71,90,63,53,72,46,47,24,47,34,43,34,37,64,34,61,48,99,85,68,46,82,62,23,34,39,36,37,32,39,80,39,52,69,59,50,53,53,53,51,53,52,48,52,52,49,56,55,63,74,75,107